Protein AF-A0A0L0CDL9-F1 (afdb_monomer)

Nearest PDB structures (foldseek):
  2h7z-assembly1_B  TM=5.243E-01  e=5.854E-02  Boiga irregularis
  7uls-assembly1_A  TM=6.218E-01  e=2.106E+00  Dendraspis polylepis polylepis
  4do8-assembly1_A  TM=5.867E-01  e=2.979E+00  Dendroaspis angusticeps

Structure (mmCIF, N/CA/C/O backbone):
data_AF-A0A0L0CDL9-F1
#
_entry.id   AF-A0A0L0CDL9-F1
#
loop_
_atom_site.group_PDB
_atom_site.id
_atom_site.type_symbol
_atom_site.label_atom_id
_atom_site.label_alt_id
_atom_site.label_comp_id
_atom_site.label_asym_id
_atom_site.label_entity_id
_atom_site.label_seq_id
_atom_site.pdbx_PDB_ins_code
_atom_site.Cartn_x
_atom_site.Cartn_y
_atom_site.Cartn_z
_atom_site.occupancy
_atom_site.B_iso_or_equiv
_atom_site.auth_seq_id
_atom_site.auth_comp_id
_atom_site.auth_asym_id
_atom_site.auth_atom_id
_atom_site.pdbx_PDB_model_num
ATOM 1 N N . MET A 1 1 ? 1.757 14.289 -28.091 1.00 39.19 1 MET A N 1
ATOM 2 C CA . MET A 1 1 ? 3.082 13.654 -28.255 1.00 39.19 1 MET A CA 1
ATOM 3 C C . MET A 1 1 ? 4.077 14.570 -27.562 1.00 39.19 1 MET A C 1
ATOM 5 O O . MET A 1 1 ? 4.175 15.722 -27.963 1.00 39.19 1 MET A O 1
ATOM 9 N N . ASN A 1 2 ? 4.644 14.150 -26.429 1.00 31.52 2 ASN A N 1
ATOM 10 C CA . ASN A 1 2 ? 5.464 15.027 -25.593 1.00 31.52 2 ASN A CA 1
ATOM 11 C C . ASN A 1 2 ? 6.882 15.081 -26.183 1.00 31.52 2 ASN A C 1
ATOM 13 O O . ASN A 1 2 ? 7.492 14.045 -26.429 1.00 31.52 2 ASN A O 1
ATOM 17 N N . ILE A 1 3 ? 7.383 16.283 -26.460 1.00 35.28 3 ILE A N 1
ATOM 18 C CA . ILE A 1 3 ? 8.628 16.528 -27.214 1.00 35.28 3 ILE A CA 1
ATOM 19 C C . ILE A 1 3 ? 9.879 15.975 -26.491 1.00 35.28 3 ILE A C 1
ATOM 21 O O . ILE A 1 3 ? 10.927 15.797 -27.108 1.00 35.28 3 ILE A O 1
ATOM 25 N N . ASN A 1 4 ? 9.754 15.595 -25.217 1.00 42.81 4 ASN A N 1
ATOM 26 C CA . ASN A 1 4 ? 10.826 14.995 -24.421 1.00 42.81 4 ASN A CA 1
ATOM 27 C C . ASN A 1 4 ? 11.081 13.493 -24.686 1.00 42.81 4 ASN A C 1
ATOM 29 O O . ASN A 1 4 ? 12.089 12.972 -24.209 1.00 42.81 4 ASN A O 1
ATOM 33 N N . ASP A 1 5 ? 10.240 12.799 -25.464 1.00 48.28 5 ASP A N 1
ATOM 34 C CA . ASP A 1 5 ? 10.415 11.361 -25.755 1.00 48.28 5 ASP A CA 1
ATOM 35 C C . ASP A 1 5 ? 11.396 11.066 -26.910 1.00 48.28 5 ASP A C 1
ATOM 37 O O . ASP A 1 5 ? 11.789 9.919 -27.115 1.00 48.28 5 ASP A O 1
ATOM 41 N N . LEU A 1 6 ? 11.852 12.083 -27.653 1.00 48.12 6 LEU A N 1
ATOM 42 C CA . LEU A 1 6 ? 12.784 11.914 -28.782 1.00 48.12 6 LEU A CA 1
ATOM 43 C C . LEU A 1 6 ? 14.197 11.456 -28.371 1.00 48.12 6 LEU A C 1
ATOM 45 O O . LEU A 1 6 ? 14.952 10.991 -29.220 1.00 48.12 6 LEU A O 1
ATOM 49 N N . LYS A 1 7 ? 14.558 11.543 -27.084 1.00 52.28 7 LYS A N 1
ATOM 50 C CA . LYS A 1 7 ? 15.892 11.169 -26.577 1.00 52.28 7 LYS A CA 1
ATOM 51 C C . LYS A 1 7 ? 16.130 9.649 -26.515 1.00 52.28 7 LYS A C 1
ATOM 53 O O . LYS A 1 7 ? 17.270 9.227 -26.358 1.00 52.28 7 LYS A O 1
ATOM 58 N N . TYR A 1 8 ? 15.081 8.829 -26.630 1.00 60.41 8 TYR A N 1
ATOM 59 C CA . TYR A 1 8 ? 15.144 7.388 -26.338 1.00 60.41 8 TYR A CA 1
ATOM 60 C C . TYR A 1 8 ? 14.883 6.473 -27.541 1.00 60.41 8 TYR A C 1
ATOM 62 O O . TYR A 1 8 ? 14.836 5.254 -27.380 1.00 60.41 8 TYR A O 1
ATOM 70 N N . TYR A 1 9 ? 14.724 7.031 -28.742 1.00 74.25 9 TYR A N 1
ATOM 71 C CA . TYR A 1 9 ? 14.587 6.233 -29.958 1.00 74.25 9 TYR A CA 1
ATOM 72 C C . TYR A 1 9 ? 15.961 5.964 -30.572 1.00 74.25 9 TYR A C 1
ATOM 74 O O . TYR A 1 9 ? 16.668 6.886 -30.969 1.00 74.25 9 TYR A O 1
ATOM 82 N N . GLN A 1 10 ? 16.321 4.685 -30.665 1.00 84.25 10 GLN A N 1
ATOM 83 C CA . GLN A 1 10 ? 17.518 4.217 -31.355 1.00 84.25 10 GLN A CA 1
ATOM 84 C C . GLN A 1 10 ? 17.108 3.522 -32.655 1.00 84.25 10 GLN A C 1
ATOM 86 O O . GLN A 1 10 ? 16.258 2.631 -32.649 1.00 84.25 10 GLN A O 1
ATOM 91 N N . ILE A 1 11 ? 17.737 3.910 -33.765 1.00 85.75 11 ILE A N 1
ATOM 92 C CA . ILE A 1 11 ? 17.668 3.151 -35.015 1.00 85.75 11 ILE A CA 1
ATOM 93 C C . ILE A 1 11 ? 18.685 2.017 -34.912 1.00 85.75 11 ILE A C 1
ATOM 95 O O . ILE A 1 11 ? 19.856 2.259 -34.620 1.00 85.75 11 ILE A O 1
ATOM 99 N N . CYS A 1 12 ? 18.233 0.783 -35.116 1.00 85.56 12 CYS A N 1
ATOM 100 C CA . CYS A 1 12 ? 19.117 -0.372 -35.104 1.00 85.56 12 CYS A CA 1
ATOM 101 C C . CYS A 1 12 ? 19.996 -0.405 -36.355 1.00 85.56 12 CYS A C 1
ATOM 103 O O . CYS A 1 12 ? 19.534 -0.084 -37.450 1.00 85.56 12 CYS A O 1
ATOM 105 N N . GLU A 1 13 ? 21.255 -0.803 -36.174 1.00 85.19 13 GLU A N 1
ATOM 106 C CA . GLU A 1 13 ? 22.208 -0.984 -37.268 1.00 85.19 13 GLU A CA 1
ATOM 107 C C . GLU A 1 13 ? 21.739 -2.056 -38.263 1.00 85.19 13 GLU A C 1
ATOM 109 O O . GLU A 1 13 ? 20.851 -2.872 -37.986 1.00 85.19 13 GLU A O 1
ATOM 114 N N . GLU A 1 14 ? 22.346 -2.058 -39.448 1.00 76.75 14 GLU A N 1
ATOM 115 C CA . GLU A 1 14 ? 22.028 -3.024 -40.492 1.00 76.75 14 GLU A CA 1
ATOM 116 C C . GLU A 1 14 ? 22.226 -4.468 -39.988 1.00 76.75 14 GLU A C 1
ATOM 118 O O . GLU A 1 14 ? 23.239 -4.810 -39.387 1.00 76.75 14 GLU A O 1
ATOM 123 N N . GLY A 1 15 ? 21.211 -5.318 -40.182 1.00 74.25 15 GLY A N 1
ATOM 124 C CA . GLY A 1 15 ? 21.173 -6.693 -39.659 1.00 74.25 15 GLY A CA 1
ATOM 125 C C . GLY A 1 15 ? 20.443 -6.856 -38.318 1.00 74.25 15 GLY A C 1
ATOM 126 O O . GLY A 1 15 ? 19.901 -7.928 -38.043 1.00 74.25 15 GLY A O 1
ATOM 127 N N . MET A 1 16 ? 20.292 -5.789 -37.529 1.00 80.81 16 MET A N 1
ATOM 128 C CA . MET A 1 16 ? 19.658 -5.827 -36.207 1.00 80.81 16 MET A CA 1
ATOM 129 C C . MET A 1 16 ? 18.160 -5.509 -36.305 1.00 80.81 16 MET A C 1
ATOM 131 O O . MET A 1 16 ? 17.728 -4.366 -36.202 1.00 80.81 16 MET A O 1
ATOM 135 N N . LYS A 1 17 ? 17.331 -6.537 -36.520 1.00 87.12 17 LYS A N 1
ATOM 136 C CA . LYS A 1 17 ? 15.883 -6.375 -36.796 1.00 87.12 17 LYS A CA 1
ATOM 137 C C . LYS A 1 17 ? 14.962 -6.568 -35.586 1.00 87.12 17 LYS A C 1
ATOM 139 O O . LYS A 1 17 ? 13.744 -6.620 -35.748 1.00 87.12 17 LYS A O 1
ATOM 144 N N . LYS A 1 18 ? 15.517 -6.739 -34.384 1.00 93.00 18 LYS A N 1
ATOM 145 C CA . LYS A 1 18 ? 14.747 -6.996 -33.159 1.00 93.00 18 LYS A CA 1
ATOM 146 C C . LYS A 1 18 ? 15.135 -6.015 -32.058 1.00 93.00 18 LYS A C 1
ATOM 148 O O . LYS A 1 18 ? 16.305 -5.678 -31.903 1.00 93.00 18 LYS A O 1
ATOM 153 N N . CYS A 1 19 ? 14.157 -5.599 -31.270 1.00 94.56 19 CYS A N 1
ATOM 154 C CA . CYS A 1 19 ? 14.360 -4.848 -30.042 1.00 94.56 19 CYS A CA 1
ATOM 155 C C . CYS A 1 19 ? 14.502 -5.807 -28.856 1.00 94.56 19 CYS A C 1
ATOM 157 O O . CYS A 1 19 ? 13.946 -6.905 -28.870 1.00 94.56 19 CYS A O 1
ATOM 159 N N . ILE A 1 20 ? 15.182 -5.352 -27.809 1.00 95.56 20 ILE A N 1
ATOM 160 C CA . ILE A 1 20 ? 15.278 -6.024 -26.513 1.00 95.56 20 ILE A CA 1
ATOM 161 C C . ILE A 1 20 ? 14.910 -5.060 -25.382 1.00 95.56 20 ILE A C 1
ATOM 163 O O . ILE A 1 20 ? 15.192 -3.857 -25.450 1.00 95.56 20 ILE A O 1
ATOM 167 N N . LYS A 1 21 ? 14.285 -5.598 -24.335 1.00 95.06 21 LYS A N 1
ATOM 168 C CA . LYS A 1 21 ? 14.233 -5.029 -22.982 1.00 95.06 21 LYS A CA 1
ATOM 169 C C . LYS A 1 21 ? 14.628 -6.126 -22.000 1.00 95.06 21 LYS A C 1
ATOM 171 O O . LYS A 1 21 ? 14.111 -7.236 -22.089 1.00 95.06 21 LYS A O 1
ATOM 176 N N . LYS A 1 22 ? 15.560 -5.838 -21.099 1.00 95.62 22 LYS A N 1
ATOM 177 C CA . LYS A 1 22 ? 16.038 -6.794 -20.099 1.00 95.62 22 LYS A CA 1
ATOM 178 C C . LYS A 1 22 ? 16.331 -6.109 -18.777 1.00 95.62 22 LYS A C 1
ATOM 180 O O . LYS A 1 22 ? 16.564 -4.904 -18.754 1.00 95.62 22 LYS A O 1
ATOM 185 N N . VAL A 1 23 ? 16.308 -6.873 -17.696 1.00 94.56 23 VAL A N 1
ATOM 186 C CA . VAL A 1 23 ? 16.822 -6.441 -16.402 1.00 94.56 23 VAL A CA 1
ATOM 187 C C . VAL A 1 23 ? 18.319 -6.722 -16.373 1.00 94.56 23 VAL A C 1
ATOM 189 O O . VAL A 1 23 ? 18.737 -7.852 -16.613 1.00 94.56 23 VAL A O 1
ATOM 192 N N . ASP A 1 24 ? 19.103 -5.693 -16.094 1.00 92.44 24 ASP A N 1
ATOM 193 C CA . ASP A 1 24 ? 20.549 -5.740 -15.914 1.00 92.44 24 ASP A CA 1
ATOM 194 C C . ASP A 1 24 ? 20.880 -4.964 -14.639 1.00 92.44 24 ASP A C 1
ATOM 196 O O . ASP A 1 24 ? 20.426 -3.832 -14.477 1.00 92.44 24 ASP A O 1
ATOM 200 N N . GLU A 1 25 ? 21.558 -5.608 -13.689 1.00 91.00 25 GLU A N 1
ATOM 201 C CA . GLU A 1 25 ? 21.826 -5.043 -12.355 1.00 91.00 25 GLU A CA 1
ATOM 202 C C . GLU A 1 25 ? 20.588 -4.364 -11.713 1.00 91.00 25 GLU A C 1
ATOM 204 O O . GLU A 1 25 ? 20.664 -3.264 -11.174 1.00 91.00 25 GLU A O 1
ATOM 209 N N . LYS A 1 26 ? 19.421 -5.034 -11.781 1.00 91.25 26 LYS A N 1
ATOM 210 C CA . LYS A 1 26 ? 18.080 -4.583 -11.315 1.00 91.25 26 LYS A CA 1
ATOM 211 C C . LYS A 1 26 ? 17.428 -3.471 -12.138 1.00 91.25 26 LYS A C 1
ATOM 213 O O . LYS A 1 26 ? 16.214 -3.272 -12.040 1.00 91.25 26 LYS A O 1
ATOM 218 N N . LEU A 1 27 ? 18.177 -2.773 -12.977 1.00 91.94 27 LEU A N 1
ATOM 219 C CA . LEU A 1 27 ? 17.661 -1.730 -13.854 1.00 91.94 27 LEU A CA 1
ATOM 220 C C . LEU A 1 27 ? 17.163 -2.317 -15.167 1.00 91.94 27 LEU A C 1
ATOM 222 O O . LEU A 1 27 ? 17.566 -3.395 -15.585 1.00 91.94 27 LEU A O 1
ATOM 226 N N . VAL A 1 28 ? 16.275 -1.597 -15.848 1.00 92.12 28 VAL A N 1
ATOM 227 C CA . VAL A 1 28 ? 15.782 -2.047 -17.151 1.00 92.12 28 VAL A CA 1
ATOM 228 C C . VAL A 1 28 ? 16.575 -1.391 -18.261 1.00 92.12 28 VAL A C 1
ATOM 230 O O . VAL A 1 28 ? 16.440 -0.191 -18.509 1.00 92.12 28 VAL A O 1
ATOM 233 N N . VAL A 1 29 ? 17.318 -2.208 -18.990 1.00 92.94 29 VAL A N 1
ATOM 234 C CA . VAL A 1 29 ? 18.079 -1.808 -20.168 1.00 92.94 29 VAL A CA 1
ATOM 235 C C . VAL A 1 29 ? 17.287 -2.152 -21.422 1.00 92.94 29 VAL A C 1
ATOM 237 O O . VAL A 1 29 ? 16.640 -3.199 -21.514 1.00 92.94 29 VAL A O 1
ATOM 240 N N . ARG A 1 30 ? 17.313 -1.248 -22.403 1.00 93.69 30 ARG A N 1
ATOM 241 C CA . ARG A 1 30 ? 16.623 -1.403 -23.687 1.00 93.69 30 ARG A CA 1
ATOM 242 C C . ARG A 1 30 ? 17.564 -1.090 -24.831 1.00 93.69 30 ARG A C 1
ATOM 244 O O . ARG A 1 30 ? 18.456 -0.265 -24.678 1.00 93.69 30 ARG A O 1
ATOM 251 N N . GLY A 1 31 ? 17.327 -1.717 -25.974 1.00 93.06 31 GLY A N 1
ATOM 252 C CA . GLY A 1 31 ? 18.099 -1.447 -27.179 1.00 93.06 31 GLY A CA 1
ATOM 253 C C . GLY A 1 31 ? 17.746 -2.384 -28.322 1.00 93.06 31 GLY A C 1
ATOM 254 O O . GLY A 1 31 ? 16.669 -2.989 -28.348 1.00 93.06 31 GLY A O 1
ATOM 255 N N . CYS A 1 32 ? 18.679 -2.508 -29.256 1.00 93.94 32 CYS A N 1
ATOM 256 C CA . CYS A 1 32 ? 18.632 -3.457 -30.361 1.00 93.94 32 CYS A CA 1
ATOM 257 C C . CYS A 1 32 ? 19.248 -4.792 -29.927 1.00 93.94 32 CYS A C 1
ATOM 259 O O . CYS A 1 32 ? 20.308 -4.811 -29.309 1.00 93.94 32 CYS A O 1
ATOM 261 N N . ALA A 1 33 ? 18.578 -5.904 -30.222 1.00 94.25 33 ALA A N 1
ATOM 262 C CA . ALA A 1 33 ? 18.995 -7.231 -29.777 1.00 94.25 33 ALA A CA 1
ATOM 263 C C . ALA A 1 33 ? 20.121 -7.783 -30.660 1.00 94.25 33 ALA A C 1
ATOM 265 O O . ALA A 1 33 ? 19.911 -7.949 -31.862 1.00 94.25 33 ALA A O 1
ATOM 266 N N . THR A 1 34 ? 21.275 -8.108 -30.069 1.00 93.06 34 THR A N 1
ATOM 267 C CA . THR A 1 34 ? 22.372 -8.811 -30.763 1.00 93.06 34 THR A CA 1
ATOM 268 C C . THR A 1 34 ? 22.072 -10.304 -30.906 1.00 93.06 34 THR A C 1
ATOM 270 O O . THR A 1 34 ? 21.194 -10.839 -30.226 1.00 93.06 34 THR A O 1
ATOM 273 N N . GLU A 1 35 ? 22.831 -11.025 -31.737 1.00 91.06 35 GLU A N 1
ATOM 274 C CA . GLU A 1 35 ? 22.751 -12.496 -31.785 1.00 91.06 35 GLU A CA 1
ATOM 275 C C . GLU A 1 35 ? 23.013 -13.125 -30.408 1.00 91.06 35 GLU A C 1
ATOM 277 O O . GLU A 1 35 ? 22.301 -14.035 -29.983 1.00 91.06 35 GLU A O 1
ATOM 282 N N . THR A 1 36 ? 23.974 -12.571 -29.662 1.00 92.50 36 THR A N 1
ATOM 283 C CA . THR A 1 36 ? 24.266 -12.994 -28.287 1.00 92.50 36 THR A CA 1
ATOM 284 C C . THR A 1 36 ? 23.081 -12.748 -27.354 1.00 92.50 36 THR A C 1
ATOM 286 O O . THR A 1 36 ? 22.755 -13.617 -26.544 1.00 92.50 36 THR A O 1
ATOM 289 N N . ASP A 1 37 ? 22.416 -11.592 -27.454 1.00 92.94 37 ASP A N 1
ATOM 290 C CA . ASP A 1 37 ? 21.222 -11.303 -26.655 1.00 92.94 37 ASP A CA 1
ATOM 291 C C . ASP A 1 37 ? 20.096 -12.289 -26.969 1.00 92.94 37 ASP A C 1
ATOM 293 O O . ASP A 1 37 ? 19.458 -12.787 -26.047 1.00 92.94 37 ASP A O 1
ATOM 297 N N . ILE A 1 38 ? 19.883 -12.624 -28.246 1.00 90.94 38 ILE A N 1
ATOM 298 C CA . ILE A 1 38 ? 18.862 -13.597 -28.667 1.00 90.94 38 ILE A CA 1
ATOM 299 C C . ILE A 1 38 ? 19.088 -14.960 -28.006 1.00 90.94 38 ILE A C 1
ATOM 301 O O . ILE A 1 38 ? 18.123 -15.589 -27.580 1.00 90.94 38 ILE A O 1
ATOM 305 N N . ILE A 1 39 ? 20.342 -15.396 -27.879 1.00 93.00 39 ILE A N 1
ATOM 306 C CA . ILE A 1 39 ? 20.692 -16.677 -27.250 1.00 93.00 39 ILE A CA 1
ATOM 307 C C . ILE A 1 39 ? 20.548 -16.611 -25.721 1.00 93.00 39 ILE A C 1
ATOM 309 O O . ILE A 1 39 ? 20.068 -17.559 -25.104 1.00 93.00 39 ILE A O 1
ATOM 313 N N . LYS A 1 40 ? 20.965 -15.503 -25.093 1.00 94.06 40 LYS A N 1
ATOM 314 C CA . LYS A 1 40 ? 20.976 -15.358 -23.624 1.00 94.06 40 LYS A CA 1
ATOM 315 C C . LYS A 1 40 ? 19.616 -14.991 -23.027 1.00 94.06 40 LYS A C 1
ATOM 317 O O . LYS A 1 40 ? 19.395 -15.213 -21.839 1.00 94.06 40 LYS A O 1
ATOM 322 N N . CYS A 1 41 ? 18.713 -14.425 -23.819 1.00 94.94 41 CYS A N 1
ATOM 323 C CA . CYS A 1 41 ? 17.384 -13.998 -23.391 1.00 94.94 41 CYS A CA 1
ATOM 324 C C . CYS A 1 41 ? 16.424 -15.191 -23.243 1.00 94.94 41 CYS A C 1
ATOM 326 O O . CYS A 1 41 ? 15.516 -15.381 -24.048 1.00 94.94 41 CYS A O 1
ATOM 328 N N . THR A 1 42 ? 16.642 -16.023 -22.223 1.00 94.38 42 THR A N 1
ATOM 329 C CA . THR A 1 42 ? 15.880 -17.268 -22.010 1.00 94.38 42 THR A CA 1
ATOM 330 C C . THR A 1 42 ? 14.749 -17.129 -20.991 1.00 94.38 42 THR A C 1
ATOM 332 O O . THR A 1 42 ? 13.783 -17.887 -21.041 1.00 94.38 42 THR A O 1
ATOM 335 N N . ASN A 1 43 ? 14.831 -16.153 -20.082 1.00 93.56 43 ASN A N 1
ATOM 336 C CA . ASN A 1 43 ? 13.820 -15.911 -19.054 1.00 93.56 43 ASN A CA 1
ATOM 337 C C . ASN A 1 43 ? 12.938 -14.707 -19.411 1.00 93.56 43 ASN A C 1
ATOM 339 O O . ASN A 1 43 ? 13.339 -13.558 -19.224 1.00 93.56 43 ASN A O 1
ATOM 343 N N . ALA A 1 44 ? 11.706 -14.984 -19.845 1.00 91.94 44 ALA A N 1
ATOM 344 C CA . ALA A 1 44 ? 10.722 -13.976 -20.247 1.00 91.94 44 ALA A CA 1
ATOM 345 C C . ALA A 1 44 ? 10.328 -12.983 -19.132 1.00 91.94 44 ALA A C 1
ATOM 347 O O . ALA A 1 44 ? 9.823 -11.901 -19.430 1.00 91.94 44 ALA A O 1
ATOM 348 N N . ASN A 1 45 ? 10.560 -13.321 -17.857 1.00 91.12 45 ASN A N 1
ATOM 349 C CA . ASN A 1 45 ? 10.256 -12.424 -16.739 1.00 91.12 45 ASN A CA 1
ATOM 350 C C . ASN A 1 45 ? 11.251 -11.267 -16.637 1.00 91.12 45 ASN A C 1
ATOM 352 O O . ASN A 1 45 ? 10.884 -10.196 -16.173 1.00 91.12 45 ASN A O 1
ATOM 356 N N . VAL A 1 46 ? 12.494 -11.462 -17.078 1.00 94.31 46 VAL A N 1
ATOM 357 C CA . VAL A 1 46 ? 13.571 -10.465 -16.958 1.00 94.31 46 VAL A CA 1
ATOM 358 C C . VAL A 1 46 ? 14.222 -10.127 -18.290 1.00 94.31 46 VAL A C 1
ATOM 360 O O . VAL A 1 46 ? 15.072 -9.248 -18.337 1.00 94.31 46 VAL A O 1
ATOM 363 N N . CYS A 1 47 ? 13.827 -10.769 -19.387 1.00 96.38 47 CYS A N 1
ATOM 364 C CA . CYS A 1 47 ? 14.273 -10.420 -20.725 1.00 96.38 47 CYS A CA 1
ATOM 365 C C . CYS A 1 47 ? 13.192 -10.698 -21.780 1.00 96.38 47 CYS A C 1
ATOM 367 O O . CYS A 1 47 ? 12.617 -11.779 -21.814 1.00 96.38 47 CYS A O 1
ATOM 369 N N . GLU A 1 48 ? 12.926 -9.739 -22.667 1.00 96.56 48 GLU A N 1
ATOM 370 C CA . GLU A 1 48 ? 11.967 -9.877 -23.767 1.00 96.56 48 GLU A CA 1
ATOM 371 C C . GLU A 1 48 ? 12.547 -9.303 -25.065 1.00 96.56 48 GLU A C 1
ATOM 373 O O . GLU A 1 48 ? 13.095 -8.196 -25.089 1.00 96.56 48 GLU A O 1
ATOM 378 N N . ILE A 1 49 ? 12.382 -10.051 -26.159 1.00 95.50 49 ILE A N 1
ATOM 379 C CA . ILE A 1 49 ? 12.779 -9.662 -27.514 1.00 95.50 49 ILE A CA 1
ATOM 380 C C . ILE A 1 49 ? 11.540 -9.590 -28.399 1.00 95.50 49 ILE A C 1
ATOM 382 O O . ILE A 1 49 ? 10.687 -10.475 -28.374 1.00 95.50 49 ILE A O 1
ATOM 386 N N . CYS A 1 50 ? 11.456 -8.555 -29.228 1.00 94.50 50 CYS A N 1
ATOM 387 C CA . CYS A 1 50 ? 10.307 -8.327 -30.094 1.00 94.50 50 CYS A CA 1
ATOM 388 C C . CYS A 1 50 ? 10.724 -7.667 -31.419 1.00 94.50 50 CYS A C 1
ATOM 390 O O . CYS A 1 50 ? 11.772 -7.038 -31.512 1.00 94.50 50 CYS A O 1
ATOM 392 N N . GLY A 1 51 ? 9.930 -7.857 -32.479 1.00 92.38 51 GLY A N 1
ATOM 393 C CA . GLY A 1 51 ? 10.286 -7.445 -33.850 1.00 92.38 51 GLY A CA 1
ATOM 394 C C . GLY A 1 51 ? 9.474 -6.280 -34.423 1.00 92.38 51 GLY A C 1
ATOM 395 O O . GLY A 1 51 ? 9.583 -6.000 -35.611 1.00 92.38 51 GLY A O 1
ATOM 396 N N . ARG A 1 52 ? 8.610 -5.638 -33.625 1.00 89.94 52 ARG A N 1
ATOM 397 C CA . ARG A 1 52 ? 7.835 -4.464 -34.070 1.00 89.94 52 ARG A CA 1
ATOM 398 C C . ARG A 1 52 ? 8.575 -3.177 -33.703 1.00 89.94 52 ARG A C 1
ATOM 400 O O . ARG A 1 52 ? 9.320 -3.146 -32.731 1.00 89.94 52 ARG A O 1
ATOM 407 N N . ILE A 1 53 ? 8.322 -2.101 -34.441 1.00 88.00 53 ILE A N 1
ATOM 408 C CA . ILE A 1 53 ? 8.872 -0.775 -34.127 1.00 88.00 53 ILE A CA 1
ATOM 409 C C . ILE A 1 53 ? 8.442 -0.379 -32.702 1.00 88.00 53 ILE A C 1
ATOM 411 O O . ILE A 1 53 ? 7.267 -0.508 -32.359 1.00 88.00 53 ILE A O 1
ATOM 415 N N . ASN A 1 54 ? 9.391 0.077 -31.875 1.00 87.62 54 ASN A N 1
ATOM 416 C CA . ASN A 1 54 ? 9.175 0.546 -30.495 1.00 87.62 54 ASN A CA 1
ATOM 417 C C . ASN A 1 54 ? 8.486 -0.459 -29.545 1.00 87.62 54 ASN A C 1
ATOM 419 O O . ASN A 1 54 ? 7.877 -0.074 -28.542 1.00 87.62 54 ASN A O 1
ATOM 423 N N . CYS A 1 55 ? 8.582 -1.760 -29.831 1.00 92.31 55 CYS A N 1
ATOM 424 C CA . CYS A 1 55 ? 7.899 -2.808 -29.064 1.00 92.31 55 CYS A CA 1
ATOM 425 C C . CYS A 1 55 ? 8.485 -3.064 -27.668 1.00 92.31 55 CYS A C 1
ATOM 427 O O . CYS A 1 55 ? 7.837 -3.677 -26.821 1.00 92.31 55 CYS A O 1
ATOM 429 N N . ASN A 1 56 ? 9.706 -2.596 -27.412 1.00 92.44 56 ASN A N 1
ATOM 430 C CA . ASN A 1 56 ? 10.365 -2.709 -26.117 1.00 92.44 56 ASN A CA 1
ATOM 431 C C . ASN A 1 56 ? 9.987 -1.571 -25.145 1.00 92.44 56 ASN A C 1
ATOM 433 O O . ASN A 1 56 ? 10.561 -1.479 -24.067 1.00 92.44 56 ASN A O 1
ATOM 437 N N . SER A 1 57 ? 9.015 -0.722 -25.478 1.00 90.00 57 SER A N 1
ATOM 438 C CA . SER A 1 57 ? 8.500 0.326 -24.588 1.00 90.00 57 SER A CA 1
ATOM 439 C C . SER A 1 57 ? 7.656 -0.222 -23.417 1.00 90.00 57 SER A C 1
ATOM 441 O O . SER A 1 57 ? 7.375 -1.421 -23.325 1.00 90.00 57 SER A O 1
ATOM 443 N N . GLY A 1 58 ? 7.266 0.669 -22.499 1.00 88.88 58 GLY A N 1
ATOM 444 C CA . GLY A 1 58 ? 6.397 0.360 -21.358 1.00 88.88 58 GLY A CA 1
ATOM 445 C C . GLY A 1 58 ? 7.117 -0.191 -20.121 1.00 88.88 58 GLY A C 1
ATOM 446 O O . GLY A 1 58 ? 8.342 -0.346 -20.095 1.00 88.88 58 GLY A O 1
ATOM 447 N N . ILE A 1 59 ? 6.331 -0.466 -19.075 1.00 90.94 59 ILE A N 1
ATOM 448 C CA . ILE A 1 59 ? 6.817 -1.025 -17.806 1.00 90.94 59 ILE A CA 1
ATOM 449 C C . ILE A 1 59 ? 7.313 -2.454 -18.040 1.00 90.94 59 ILE A C 1
ATOM 451 O O . ILE A 1 59 ? 6.651 -3.273 -18.680 1.00 90.94 59 ILE A O 1
ATOM 455 N N . PHE A 1 60 ? 8.506 -2.739 -17.528 1.00 93.12 60 PHE A N 1
ATOM 456 C CA . PHE A 1 60 ? 9.133 -4.048 -17.604 1.00 93.12 60 PHE A CA 1
ATOM 457 C C . PHE A 1 60 ? 10.025 -4.257 -16.376 1.00 93.12 60 PHE A C 1
ATOM 459 O O . PHE A 1 60 ? 10.700 -3.307 -15.999 1.00 93.12 60 PHE A O 1
ATOM 466 N N . PRO A 1 61 ? 10.092 -5.455 -15.781 1.00 93.69 61 PRO A N 1
ATOM 467 C CA . PRO A 1 61 ? 9.161 -6.576 -15.929 1.00 93.69 61 PRO A CA 1
ATOM 468 C C . PRO A 1 61 ? 7.697 -6.192 -15.685 1.00 93.69 61 PRO A C 1
ATOM 470 O O . PRO A 1 61 ? 7.413 -5.159 -15.085 1.00 93.69 61 PRO A O 1
ATOM 473 N N . LYS A 1 62 ? 6.751 -7.014 -16.160 1.00 87.81 62 LYS A N 1
ATOM 474 C CA . LYS A 1 62 ? 5.309 -6.701 -16.058 1.00 87.81 62 LYS A CA 1
ATOM 475 C C . LYS A 1 62 ? 4.803 -6.622 -14.614 1.00 87.81 62 LYS A C 1
ATOM 477 O O . LYS A 1 62 ? 3.852 -5.900 -14.360 1.00 87.81 62 LYS A O 1
ATOM 482 N N . LYS A 1 63 ? 5.430 -7.359 -13.693 1.00 85.38 63 LYS A N 1
ATOM 483 C CA . LYS A 1 63 ? 5.062 -7.432 -12.269 1.00 85.38 63 LYS A CA 1
ATOM 484 C C . LYS A 1 63 ? 5.817 -6.416 -11.399 1.00 85.38 63 LYS A C 1
ATOM 486 O O . LYS A 1 63 ? 6.134 -6.706 -10.255 1.00 85.38 63 LYS A O 1
ATOM 491 N N . ARG A 1 64 ? 6.191 -5.258 -11.945 1.00 91.31 64 ARG A N 1
ATOM 492 C CA . ARG A 1 64 ? 6.803 -4.203 -11.130 1.00 91.31 64 ARG A CA 1
ATOM 493 C C . ARG A 1 64 ? 5.742 -3.550 -10.258 1.00 91.31 64 ARG A C 1
ATOM 495 O O . ARG A 1 64 ? 4.767 -3.046 -10.809 1.00 91.31 64 ARG A O 1
ATOM 502 N N . ILE A 1 65 ? 5.981 -3.508 -8.949 1.00 95.50 65 ILE A N 1
ATOM 503 C CA . ILE A 1 65 ? 5.138 -2.742 -8.034 1.00 95.50 65 ILE A CA 1
ATOM 504 C C . ILE A 1 65 ? 5.186 -1.255 -8.401 1.00 95.50 65 ILE A C 1
ATOM 506 O O . ILE A 1 65 ? 6.221 -0.714 -8.818 1.00 95.50 65 ILE A O 1
ATOM 510 N N . ILE A 1 66 ? 4.039 -0.604 -8.276 1.00 96.25 66 ILE A N 1
ATOM 511 C CA . ILE A 1 66 ? 3.858 0.821 -8.525 1.00 96.25 66 ILE A CA 1
ATOM 512 C C . ILE A 1 66 ? 3.658 1.518 -7.182 1.00 96.25 66 ILE A C 1
ATOM 514 O O . ILE A 1 66 ? 2.742 1.187 -6.439 1.00 96.25 66 ILE A O 1
ATOM 518 N N . CYS A 1 67 ? 4.486 2.514 -6.879 1.00 97.12 67 CYS A N 1
ATOM 519 C CA . CYS A 1 67 ? 4.454 3.229 -5.604 1.00 97.12 67 CYS A CA 1
ATOM 520 C C . CYS A 1 67 ? 4.337 4.736 -5.824 1.00 97.12 67 CYS A C 1
ATOM 522 O O . CYS A 1 67 ? 4.806 5.276 -6.833 1.00 97.12 67 CYS A O 1
ATOM 524 N N . TYR A 1 68 ? 3.767 5.449 -4.855 1.00 97.12 68 TYR A N 1
ATOM 525 C CA . TYR A 1 68 ? 3.966 6.892 -4.770 1.00 97.12 68 TYR A CA 1
ATOM 526 C C . TYR A 1 68 ? 5.422 7.176 -4.394 1.00 97.12 68 TYR A C 1
ATOM 528 O O . TYR A 1 68 ? 5.969 6.545 -3.488 1.00 97.12 68 TYR A O 1
ATOM 536 N N . GLN A 1 69 ? 6.046 8.111 -5.111 1.00 94.69 69 GLN A N 1
ATOM 537 C CA . GLN A 1 69 ? 7.452 8.486 -4.953 1.00 94.69 69 GLN A CA 1
ATOM 538 C C . GLN A 1 69 ? 7.539 10.013 -4.853 1.00 94.69 69 GLN A C 1
ATOM 540 O O . GLN A 1 69 ? 7.305 10.710 -5.844 1.00 94.69 69 GLN A O 1
ATOM 545 N N . CYS A 1 70 ? 7.804 10.540 -3.659 1.00 94.56 70 CYS A N 1
ATOM 546 C CA . CYS A 1 70 ? 7.826 11.981 -3.387 1.00 94.56 70 CYS A CA 1
ATOM 547 C C . CYS A 1 70 ? 8.570 12.282 -2.069 1.00 94.56 70 CYS A C 1
ATOM 549 O O . CYS A 1 70 ? 8.839 11.370 -1.281 1.00 94.56 70 CYS A O 1
ATOM 551 N N . THR A 1 71 ? 8.842 13.566 -1.799 1.00 92.38 71 THR A N 1
ATOM 552 C CA . THR A 1 71 ? 9.446 14.042 -0.541 1.00 92.38 71 THR A CA 1
ATOM 553 C C . THR A 1 71 ? 8.894 15.405 -0.114 1.00 92.38 71 THR A C 1
ATOM 555 O O . THR A 1 71 ? 8.804 16.312 -0.943 1.00 92.38 71 THR A O 1
ATOM 558 N N . GLY A 1 72 ? 8.673 15.602 1.185 1.00 90.50 72 GLY A N 1
ATOM 559 C CA . GLY A 1 72 ? 8.250 16.869 1.785 1.00 90.50 72 GLY A CA 1
ATOM 560 C C . GLY A 1 72 ? 6.730 17.038 1.826 1.00 90.50 72 GLY A C 1
ATOM 561 O O . GLY A 1 72 ? 5.972 16.072 1.758 1.00 90.50 72 GLY A O 1
ATOM 562 N N . SER A 1 73 ? 6.261 18.283 1.920 1.00 89.38 73 SER A N 1
ATOM 563 C CA . SER A 1 73 ? 4.834 18.601 2.096 1.00 89.38 73 SER A CA 1
ATOM 564 C C . SER A 1 73 ? 3.942 18.177 0.923 1.00 89.38 73 SER A C 1
ATOM 566 O O . SER A 1 73 ? 2.752 17.929 1.111 1.00 89.38 73 SER A O 1
ATOM 568 N N . ASN A 1 74 ? 4.499 18.026 -0.284 1.00 89.44 74 ASN A N 1
ATOM 569 C CA . ASN A 1 74 ? 3.751 17.516 -1.435 1.00 89.44 74 ASN A CA 1
ATOM 570 C C . ASN A 1 74 ? 3.337 16.037 -1.277 1.00 89.44 74 ASN A C 1
ATOM 572 O O . ASN A 1 74 ? 2.424 15.587 -1.968 1.00 89.44 74 ASN A O 1
ATOM 576 N N . CYS A 1 75 ? 3.957 15.291 -0.357 1.00 92.88 75 CYS A N 1
ATOM 577 C CA . CYS A 1 75 ? 3.602 13.905 -0.070 1.00 92.88 75 CYS A CA 1
ATOM 578 C C . CYS A 1 75 ? 2.422 13.736 0.873 1.00 92.88 75 CYS A C 1
ATOM 580 O O . CYS A 1 75 ? 1.930 12.608 0.977 1.00 92.88 75 CYS A O 1
ATOM 582 N N . LEU A 1 76 ? 2.009 14.795 1.579 1.00 93.12 76 LEU A N 1
ATOM 583 C CA . LEU A 1 76 ? 1.019 14.692 2.650 1.00 93.12 76 LEU A CA 1
ATOM 584 C C . LEU A 1 76 ? -0.260 14.016 2.160 1.00 93.12 76 LEU A C 1
ATOM 586 O O . LEU A 1 76 ? -0.709 13.040 2.751 1.00 93.12 76 LEU A O 1
ATOM 590 N N . ASP A 1 77 ? -0.797 14.506 1.046 1.00 94.69 77 ASP A N 1
ATOM 591 C CA . ASP A 1 77 ? -1.982 13.969 0.393 1.00 94.69 77 ASP A CA 1
ATOM 592 C C . ASP A 1 77 ? -1.690 13.767 -1.094 1.00 94.69 77 ASP A C 1
ATOM 594 O O . ASP A 1 77 ? -1.770 14.693 -1.901 1.00 94.69 77 ASP A O 1
ATOM 598 N N . VAL A 1 78 ? -1.318 12.539 -1.453 1.00 95.81 78 VAL A N 1
ATOM 599 C CA . VAL A 1 78 ? -0.965 12.183 -2.834 1.00 95.81 78 VAL A CA 1
ATOM 600 C C . VAL A 1 78 ? -2.134 12.357 -3.803 1.00 95.81 78 VAL A C 1
ATOM 602 O O . VAL A 1 78 ? -1.905 12.661 -4.972 1.00 95.81 78 VAL A O 1
ATOM 605 N N . ASN A 1 79 ? -3.372 12.225 -3.319 1.00 93.19 79 ASN A N 1
ATOM 606 C CA . ASN A 1 79 ? -4.572 12.376 -4.134 1.00 93.19 79 ASN A CA 1
ATOM 607 C C . ASN A 1 79 ? -4.887 13.856 -4.350 1.00 93.19 79 ASN A C 1
ATOM 609 O O . ASN A 1 79 ? -5.008 14.290 -5.493 1.00 93.19 79 ASN A O 1
ATOM 613 N N . ALA A 1 80 ? -4.946 14.654 -3.277 1.00 94.50 80 ALA A N 1
ATOM 614 C CA . ALA A 1 80 ? -5.203 16.092 -3.392 1.00 94.50 80 ALA A CA 1
ATOM 615 C C . ALA A 1 80 ? -4.102 16.818 -4.181 1.00 94.50 80 ALA A C 1
ATOM 617 O O . ALA A 1 80 ? -4.390 17.744 -4.939 1.00 94.50 80 ALA A O 1
ATOM 618 N N . ASN A 1 81 ? -2.852 16.363 -4.061 1.00 95.19 81 ASN A N 1
ATOM 619 C CA . ASN A 1 81 ? -1.717 16.923 -4.793 1.00 95.19 81 ASN A CA 1
ATOM 620 C C . ASN A 1 81 ? -1.528 16.323 -6.198 1.00 95.19 81 ASN A C 1
ATOM 622 O O . ASN A 1 81 ? -0.571 16.688 -6.880 1.00 95.19 81 ASN A O 1
ATOM 626 N N . ASN A 1 82 ? -2.417 15.428 -6.652 1.00 95.38 82 ASN A N 1
ATOM 627 C CA . ASN A 1 82 ? -2.353 14.765 -7.962 1.00 95.38 82 ASN A CA 1
ATOM 628 C C . ASN A 1 82 ? -0.985 14.120 -8.260 1.00 95.38 82 ASN A C 1
ATOM 630 O O . ASN A 1 82 ? -0.477 14.176 -9.384 1.00 95.38 82 ASN A O 1
ATOM 634 N N . ILE A 1 83 ? -0.357 13.525 -7.244 1.00 96.25 83 ILE A N 1
ATOM 635 C CA . ILE A 1 83 ? 0.921 12.838 -7.409 1.00 96.25 83 ILE A CA 1
ATOM 636 C C . ILE A 1 83 ? 0.666 11.550 -8.184 1.00 96.25 83 ILE A C 1
ATOM 638 O O . ILE A 1 83 ? -0.094 10.692 -7.753 1.00 96.25 83 ILE A O 1
ATOM 642 N N . VAL A 1 84 ? 1.320 11.392 -9.330 1.00 95.56 84 VAL A N 1
ATOM 643 C CA . VAL A 1 84 ? 1.233 10.161 -10.121 1.00 95.56 84 VAL A CA 1
ATOM 644 C C . VAL A 1 84 ? 2.240 9.150 -9.579 1.00 95.56 84 VAL A C 1
ATOM 646 O O . VAL A 1 84 ? 3.440 9.435 -9.511 1.00 95.56 84 VAL A O 1
ATOM 649 N N . SER A 1 85 ? 1.757 7.969 -9.200 1.00 95.69 85 SER A N 1
ATOM 650 C CA . SER A 1 85 ? 2.600 6.847 -8.799 1.00 95.69 85 SER A CA 1
ATOM 651 C C . SER A 1 85 ? 3.373 6.271 -9.989 1.00 95.69 85 SER A C 1
ATOM 653 O O . SER A 1 85 ? 3.004 6.432 -11.155 1.00 95.69 85 SER A O 1
ATOM 655 N N . LYS A 1 86 ? 4.512 5.639 -9.707 1.00 94.94 86 LYS A N 1
ATOM 656 C CA . LYS A 1 86 ? 5.436 5.139 -10.729 1.00 94.94 86 LYS A CA 1
ATOM 657 C C . LYS A 1 86 ? 5.946 3.761 -10.341 1.00 94.94 86 LYS A C 1
ATOM 659 O O . LYS A 1 86 ? 6.087 3.456 -9.157 1.00 94.94 86 LYS A O 1
ATOM 664 N N . ALA A 1 87 ? 6.252 2.950 -11.351 1.00 94.75 87 ALA A N 1
ATOM 665 C CA . ALA A 1 87 ? 6.991 1.714 -11.138 1.00 94.75 87 ALA A CA 1
ATOM 666 C C . ALA A 1 87 ? 8.337 2.019 -10.464 1.00 94.75 87 ALA A C 1
ATOM 668 O O . ALA A 1 87 ? 8.976 3.026 -10.792 1.00 94.75 87 ALA A O 1
ATOM 669 N N . CYS A 1 88 ? 8.764 1.150 -9.552 1.00 93.81 88 CYS A N 1
ATOM 670 C CA . CYS A 1 88 ? 10.075 1.257 -8.911 1.00 93.81 88 CYS A CA 1
ATOM 671 C C . CYS A 1 88 ? 11.201 1.239 -9.944 1.00 93.81 88 CYS A C 1
ATOM 673 O O . CYS A 1 88 ? 11.065 0.605 -11.000 1.00 93.81 88 CYS A O 1
ATOM 675 N N . ALA A 1 89 ? 12.282 1.981 -9.691 1.00 91.38 89 ALA A N 1
ATOM 676 C CA . ALA A 1 89 ? 13.373 2.102 -10.654 1.00 91.38 89 ALA A CA 1
ATOM 677 C C . ALA A 1 89 ? 14.142 0.781 -10.762 1.00 91.38 89 ALA A C 1
ATOM 679 O O . ALA A 1 89 ? 14.356 0.287 -11.878 1.00 91.38 89 ALA A O 1
ATOM 680 N N . ASN A 1 90 ? 14.461 0.179 -9.618 1.00 92.00 90 ASN A N 1
ATOM 681 C CA . ASN A 1 90 ? 14.999 -1.165 -9.494 1.00 92.00 90 ASN A CA 1
ATOM 682 C C . ASN A 1 90 ? 13.885 -2.218 -9.567 1.00 92.00 90 ASN A C 1
ATOM 684 O O . ASN A 1 90 ? 12.737 -1.991 -9.196 1.00 92.00 90 ASN A O 1
ATOM 688 N N . TYR A 1 91 ? 14.219 -3.378 -10.126 1.00 92.06 91 TYR A N 1
ATOM 689 C CA . TYR A 1 91 ? 13.362 -4.552 -10.127 1.00 92.06 91 TYR A CA 1
ATOM 690 C C . TYR A 1 91 ? 13.813 -5.499 -9.022 1.00 92.06 91 TYR A C 1
ATOM 692 O O . TYR A 1 91 ? 14.937 -5.996 -9.056 1.00 92.06 91 TYR A O 1
ATOM 700 N N . GLU A 1 92 ? 12.899 -5.765 -8.100 1.00 91.94 92 GLU A N 1
ATOM 701 C CA . GLU A 1 92 ? 12.922 -6.884 -7.164 1.00 91.94 92 GLU A CA 1
ATOM 702 C C . GLU A 1 92 ? 11.555 -7.571 -7.274 1.00 91.94 92 GLU A C 1
ATOM 704 O O . GLU A 1 92 ? 10.543 -6.893 -7.466 1.00 91.94 92 GLU A O 1
ATOM 709 N N . GLU A 1 93 ? 11.516 -8.903 -7.223 1.00 89.25 93 GLU A N 1
ATOM 710 C CA . GLU A 1 93 ? 10.270 -9.658 -7.438 1.00 89.25 93 GLU A CA 1
ATOM 711 C C . GLU A 1 93 ? 9.227 -9.374 -6.347 1.00 89.25 93 GLU A C 1
ATOM 713 O O . GLU A 1 93 ? 8.060 -9.159 -6.666 1.00 89.25 93 GLU A O 1
ATOM 718 N N . ASP A 1 94 ? 9.682 -9.259 -5.098 1.00 91.56 94 ASP A N 1
ATOM 719 C CA . ASP A 1 94 ? 8.863 -8.969 -3.916 1.00 91.56 94 ASP A CA 1
ATOM 720 C C . ASP A 1 94 ? 9.146 -7.560 -3.365 1.00 91.56 94 ASP A C 1
ATOM 722 O O . ASP A 1 94 ? 9.283 -7.351 -2.154 1.00 91.56 94 ASP A O 1
ATOM 726 N N . ASP A 1 95 ? 9.318 -6.581 -4.261 1.00 93.50 95 ASP A N 1
ATOM 727 C CA . ASP A 1 95 ? 9.538 -5.194 -3.849 1.00 93.50 95 ASP A CA 1
ATOM 728 C C . ASP A 1 95 ? 8.333 -4.636 -3.076 1.00 93.50 95 ASP A C 1
ATOM 730 O O . ASP A 1 95 ? 7.192 -5.077 -3.222 1.00 93.50 95 ASP A O 1
ATOM 734 N N . GLN A 1 96 ? 8.593 -3.634 -2.243 1.00 94.75 96 GLN A N 1
ATOM 735 C CA . GLN A 1 96 ? 7.589 -3.027 -1.378 1.00 94.75 96 GLN A CA 1
ATOM 736 C C . GLN A 1 96 ? 7.623 -1.515 -1.521 1.00 94.75 96 GLN A C 1
ATOM 738 O O . GLN A 1 96 ? 8.691 -0.906 -1.619 1.00 94.75 96 GLN A O 1
ATOM 743 N N . CYS A 1 97 ? 6.457 -0.891 -1.436 1.00 95.50 97 CYS A N 1
ATOM 744 C CA . CYS A 1 97 ? 6.389 0.540 -1.212 1.00 95.50 97 CYS A CA 1
ATOM 745 C C . CYS A 1 97 ? 6.694 0.836 0.258 1.00 95.50 97 CYS A C 1
ATOM 747 O O . CYS A 1 97 ? 6.340 0.052 1.141 1.00 95.50 97 CYS A O 1
ATOM 749 N N . TYR A 1 98 ? 7.303 1.987 0.531 1.00 93.94 98 TYR A N 1
ATOM 750 C CA . TYR A 1 98 ? 7.465 2.496 1.888 1.00 93.94 98 TYR A CA 1
ATOM 751 C C . TYR A 1 98 ? 6.858 3.890 2.051 1.00 93.94 98 TYR A C 1
ATOM 753 O O . TYR A 1 98 ? 6.647 4.635 1.084 1.00 93.94 98 TYR A O 1
ATOM 761 N N . THR A 1 99 ? 6.579 4.233 3.304 1.00 93.50 99 THR A N 1
ATOM 762 C CA . THR A 1 99 ? 6.300 5.585 3.790 1.00 93.50 99 THR A CA 1
ATOM 763 C C . THR A 1 99 ? 7.051 5.805 5.096 1.00 93.50 99 THR A C 1
ATOM 765 O O . THR A 1 99 ? 7.012 4.953 5.980 1.00 93.50 99 THR A O 1
ATOM 768 N N . ILE A 1 100 ? 7.696 6.958 5.231 1.00 91.44 100 ILE A N 1
ATOM 769 C CA . ILE A 1 100 ? 8.191 7.485 6.504 1.00 91.44 100 ILE A CA 1
ATOM 770 C C . ILE A 1 100 ? 7.739 8.932 6.628 1.00 91.44 100 ILE A C 1
ATOM 772 O O . ILE A 1 100 ? 7.781 9.684 5.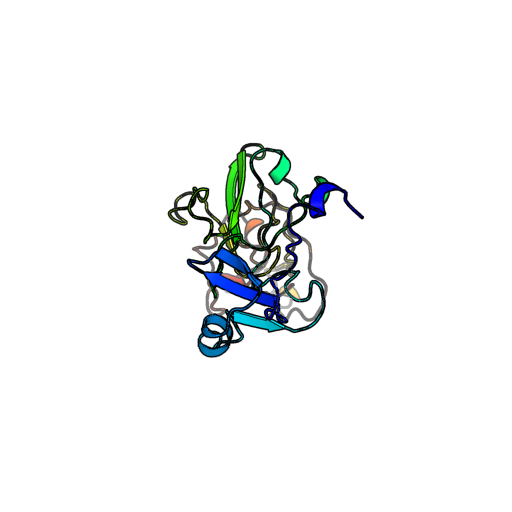654 1.00 91.44 100 ILE A O 1
ATOM 776 N N . ALA A 1 101 ? 7.302 9.328 7.813 1.00 90.75 101 ALA A N 1
ATOM 777 C CA . ALA A 1 101 ? 6.972 10.707 8.096 1.00 90.75 101 ALA A CA 1
ATOM 778 C C . ALA A 1 101 ? 7.251 11.047 9.560 1.00 90.75 101 ALA A C 1
ATOM 780 O O . ALA A 1 101 ? 6.917 10.285 10.464 1.00 90.75 101 ALA A O 1
ATOM 781 N N . LYS A 1 102 ? 7.819 12.232 9.785 1.00 88.81 102 LYS A N 1
ATOM 782 C CA . LYS A 1 102 ? 7.997 12.816 11.126 1.00 88.81 102 LYS A CA 1
ATOM 783 C C . LYS A 1 102 ? 6.909 13.838 11.451 1.00 88.81 102 LYS A C 1
ATOM 785 O O . LYS A 1 102 ? 6.665 14.142 12.616 1.00 88.81 102 LYS A O 1
ATOM 790 N N . SER A 1 103 ? 6.276 14.393 10.421 1.00 91.81 103 SER A N 1
ATOM 791 C CA . SER A 1 103 ? 5.191 15.365 10.516 1.00 91.81 103 SER A CA 1
ATOM 792 C C . SER A 1 103 ? 4.413 15.409 9.198 1.00 91.81 103 SER A C 1
ATOM 794 O O . SER A 1 103 ? 4.771 14.752 8.222 1.00 91.81 103 SER A O 1
ATOM 796 N N . GLU A 1 104 ? 3.378 16.246 9.132 1.00 90.25 104 GLU A N 1
ATOM 797 C CA . GLU A 1 104 ? 2.641 16.501 7.889 1.00 90.25 104 GLU A CA 1
ATOM 798 C C . GLU A 1 104 ? 3.484 17.184 6.797 1.00 90.25 104 GLU A C 1
ATOM 800 O O . GLU A 1 104 ? 3.140 17.132 5.618 1.00 90.25 104 GLU A O 1
ATOM 805 N N . THR A 1 105 ? 4.588 17.833 7.172 1.00 91.81 105 THR A N 1
ATOM 806 C CA . THR A 1 105 ? 5.473 18.560 6.249 1.00 91.81 105 THR A CA 1
ATOM 807 C C . THR A 1 105 ? 6.768 17.814 5.935 1.00 91.81 105 THR A C 1
ATOM 809 O O . THR A 1 105 ? 7.444 18.166 4.968 1.00 91.81 105 THR A O 1
ATOM 812 N N . ASP A 1 106 ? 7.092 16.777 6.709 1.00 91.69 106 ASP A N 1
ATOM 813 C CA . ASP A 1 106 ? 8.263 15.919 6.541 1.00 91.69 106 ASP A CA 1
ATOM 814 C C . ASP A 1 106 ? 7.807 14.474 6.319 1.00 91.69 106 ASP A C 1
ATOM 816 O O . ASP A 1 106 ? 7.657 13.693 7.263 1.00 91.69 106 ASP A O 1
ATOM 820 N N . MET A 1 107 ? 7.530 14.160 5.052 1.00 92.06 107 MET A N 1
ATOM 821 C CA . MET A 1 107 ? 7.038 12.865 4.603 1.00 92.06 107 MET A CA 1
ATOM 822 C C . MET A 1 107 ? 7.777 12.421 3.343 1.00 92.06 107 MET A C 1
ATOM 824 O O . MET A 1 107 ? 7.979 13.205 2.417 1.00 92.06 107 MET A O 1
ATOM 828 N N . ILE A 1 108 ? 8.171 11.154 3.296 1.00 92.88 108 ILE A N 1
ATOM 829 C CA . ILE A 1 108 ? 8.878 10.543 2.174 1.00 92.88 108 ILE A CA 1
ATOM 830 C C . ILE A 1 108 ? 8.175 9.239 1.821 1.00 92.88 108 ILE A C 1
ATOM 832 O O . ILE A 1 108 ? 7.860 8.421 2.688 1.00 92.88 108 ILE A O 1
ATOM 836 N N . ARG A 1 109 ? 7.950 9.042 0.524 1.00 94.19 109 ARG A N 1
ATOM 837 C CA . ARG A 1 109 ? 7.364 7.827 -0.041 1.00 94.19 10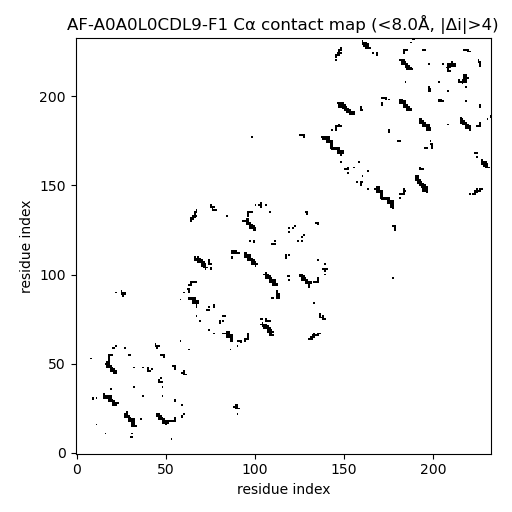9 ARG A CA 1
ATOM 838 C C . ARG A 1 109 ? 8.273 7.314 -1.147 1.00 94.19 109 ARG A C 1
ATOM 840 O O . ARG A 1 109 ? 8.817 8.118 -1.906 1.00 94.19 109 ARG A O 1
ATOM 847 N N . GLY A 1 110 ? 8.416 6.002 -1.265 1.00 94.00 110 GLY A N 1
ATOM 848 C CA . GLY A 1 110 ? 9.249 5.419 -2.309 1.00 94.00 110 GLY A CA 1
ATOM 849 C C . GLY A 1 110 ? 9.171 3.903 -2.373 1.00 94.00 110 GLY A C 1
ATOM 850 O O . GLY A 1 110 ? 8.281 3.288 -1.786 1.00 94.00 110 GLY A O 1
ATOM 851 N N . CYS A 1 111 ? 10.121 3.320 -3.094 1.00 93.94 111 CYS A N 1
ATOM 852 C CA . CYS A 1 111 ? 10.292 1.880 -3.228 1.00 93.94 111 CYS A CA 1
ATOM 853 C C . CYS A 1 111 ? 11.438 1.389 -2.351 1.00 93.94 111 CYS A C 1
ATOM 855 O O . CYS A 1 111 ? 12.492 2.024 -2.277 1.00 93.94 111 CYS A O 1
ATOM 857 N N . LYS A 1 112 ? 11.258 0.240 -1.703 1.00 92.12 112 LYS A N 1
ATOM 858 C CA . LYS A 1 112 ? 12.254 -0.350 -0.804 1.00 92.12 112 LYS A CA 1
ATOM 859 C C . LYS A 1 112 ? 13.551 -0.691 -1.545 1.00 92.12 112 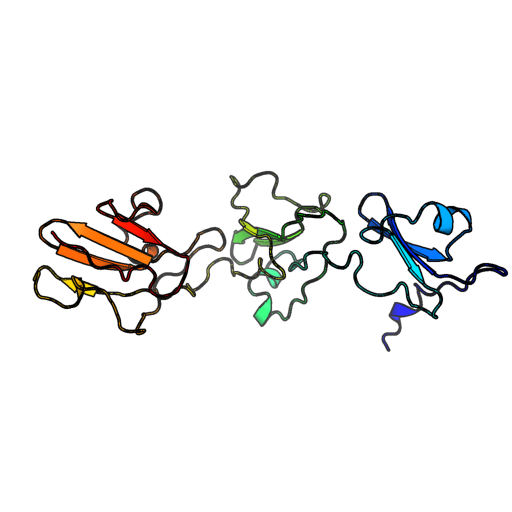LYS A C 1
ATOM 861 O O . LYS A 1 112 ? 14.635 -0.527 -0.978 1.00 92.12 112 LYS A O 1
ATOM 866 N N . SER A 1 113 ? 13.448 -1.136 -2.798 1.00 90.81 113 SER A N 1
ATOM 867 C CA . SER A 1 113 ? 14.587 -1.500 -3.648 1.00 90.81 113 SER A CA 1
ATOM 868 C C . SER A 1 113 ? 15.420 -0.313 -4.159 1.00 90.81 113 SER A C 1
ATOM 870 O O . SER A 1 113 ? 16.589 -0.502 -4.511 1.00 90.81 113 SER A O 1
ATOM 872 N N . ASP A 1 114 ? 14.893 0.916 -4.149 1.00 89.25 114 ASP A N 1
ATOM 873 C CA . ASP A 1 114 ? 15.550 2.123 -4.681 1.00 89.25 114 ASP A CA 1
ATOM 874 C C . ASP A 1 114 ? 16.527 2.738 -3.644 1.00 89.25 114 ASP A C 1
ATOM 876 O O . ASP A 1 114 ? 16.437 3.896 -3.234 1.00 89.25 114 ASP A O 1
ATOM 880 N N . ARG A 1 115 ? 17.484 1.905 -3.195 1.00 63.59 115 ARG A N 1
ATOM 881 C CA . ARG A 1 115 ? 18.355 2.063 -2.007 1.00 63.59 115 ARG A CA 1
ATOM 882 C C . ARG A 1 115 ? 19.160 3.359 -1.889 1.00 63.59 115 ARG A C 1
ATOM 884 O O . ARG A 1 115 ? 19.556 3.698 -0.781 1.00 63.59 115 ARG A O 1
ATOM 891 N N . THR A 1 116 ? 19.419 4.090 -2.969 1.00 60.81 116 THR A N 1
ATOM 892 C CA . THR A 1 116 ? 20.129 5.381 -2.886 1.00 60.81 116 THR A CA 1
ATOM 893 C C . THR A 1 116 ? 19.293 6.481 -2.221 1.00 60.81 116 THR A C 1
ATOM 895 O O . THR A 1 116 ? 19.852 7.512 -1.860 1.00 60.81 116 THR A O 1
ATOM 898 N N . ALA A 1 117 ? 17.988 6.257 -2.018 1.00 56.28 117 ALA A N 1
ATOM 899 C CA . ALA A 1 117 ? 17.054 7.230 -1.452 1.00 56.28 117 ALA A CA 1
ATOM 900 C C . ALA A 1 117 ? 16.153 6.679 -0.329 1.00 56.28 117 ALA A C 1
ATOM 902 O O . ALA A 1 117 ? 15.233 7.382 0.082 1.00 56.28 117 ALA A O 1
ATOM 903 N N . ASN A 1 118 ? 16.376 5.454 0.166 1.00 66.62 118 ASN A N 1
ATOM 904 C CA . ASN A 1 118 ? 15.518 4.858 1.191 1.00 66.62 118 ASN A CA 1
ATOM 905 C C . ASN A 1 118 ? 16.059 5.143 2.613 1.00 66.62 118 ASN A C 1
ATOM 907 O O . ASN A 1 118 ? 16.981 4.449 3.043 1.00 66.62 118 ASN A O 1
ATOM 911 N N . PRO A 1 119 ? 15.507 6.124 3.359 1.00 72.75 119 PRO A N 1
ATOM 912 C CA . PRO A 1 119 ? 15.881 6.376 4.754 1.00 72.75 119 PRO A CA 1
ATOM 913 C C . PRO A 1 119 ? 15.373 5.286 5.710 1.00 72.75 119 PRO A C 1
ATOM 915 O O . PRO A 1 119 ? 15.738 5.290 6.877 1.00 72.75 119 PRO A O 1
ATOM 918 N N . CYS A 1 120 ? 14.524 4.368 5.242 1.00 74.75 120 CYS A N 1
ATOM 919 C CA . CYS A 1 120 ? 14.002 3.278 6.045 1.00 74.75 120 CYS A CA 1
ATOM 920 C C . CYS A 1 120 ? 14.971 2.098 6.046 1.00 74.75 120 CYS A C 1
ATOM 922 O O . CYS A 1 120 ? 14.870 1.203 5.198 1.00 74.75 120 CYS A O 1
ATOM 924 N N . SER A 1 121 ? 15.899 2.101 7.005 1.00 63.81 121 SER A N 1
ATOM 925 C CA . SER A 1 121 ? 16.736 0.939 7.316 1.00 63.81 121 SER A CA 1
ATOM 926 C C . SER A 1 121 ? 15.982 -0.118 8.124 1.00 63.81 121 SER A C 1
ATOM 928 O O . SER A 1 121 ? 16.167 -1.293 7.837 1.00 63.81 121 SER A O 1
ATOM 930 N N . ASP A 1 122 ? 15.092 0.285 9.045 1.00 57.16 122 ASP A N 1
ATOM 931 C CA . ASP A 1 122 ? 14.301 -0.609 9.905 1.00 57.16 122 ASP A CA 1
ATOM 932 C C . ASP A 1 122 ? 12.927 -0.010 10.281 1.00 57.16 122 ASP A C 1
ATOM 934 O O . ASP A 1 122 ? 12.747 1.207 10.344 1.00 57.16 122 ASP A O 1
ATOM 938 N N . ALA A 1 123 ? 11.944 -0.866 10.596 1.00 55.16 123 ALA A N 1
ATOM 939 C CA . ALA A 1 123 ? 10.590 -0.460 11.015 1.00 55.16 123 ALA A CA 1
ATOM 940 C C . ALA A 1 123 ? 10.557 0.339 12.340 1.00 55.16 123 ALA A C 1
ATOM 942 O O . ALA A 1 123 ? 9.599 1.067 12.600 1.00 55.16 123 ALA A O 1
ATOM 943 N N . ALA A 1 124 ? 11.614 0.241 13.155 1.00 55.47 124 ALA A N 1
ATOM 944 C CA . ALA A 1 124 ? 11.738 0.915 14.449 1.00 55.47 124 ALA A CA 1
ATOM 945 C C . ALA A 1 124 ? 11.757 2.456 14.352 1.00 55.47 124 ALA A C 1
ATOM 947 O O . ALA A 1 124 ? 11.472 3.129 15.339 1.00 55.47 124 ALA A O 1
ATOM 948 N N . GLU A 1 125 ? 12.030 3.020 13.170 1.00 62.84 125 GLU A N 1
ATOM 949 C CA . GLU A 1 125 ? 12.060 4.473 12.930 1.00 62.84 125 GLU A CA 1
ATOM 950 C C . GLU A 1 125 ? 10.743 5.032 12.354 1.00 62.84 125 GLU A C 1
ATOM 952 O O . GLU A 1 125 ? 10.695 6.149 11.840 1.00 62.84 125 GLU A O 1
ATOM 957 N N . GLY A 1 126 ? 9.648 4.267 12.440 1.00 78.81 126 GLY A N 1
ATOM 958 C CA . GLY A 1 126 ? 8.330 4.692 11.962 1.00 78.81 126 GLY A CA 1
ATOM 959 C C . GLY A 1 126 ? 8.069 4.371 10.491 1.00 78.81 126 GLY A C 1
ATOM 960 O O . GLY A 1 126 ? 7.106 4.865 9.916 1.00 78.81 126 GLY A O 1
ATOM 961 N N . CYS A 1 127 ? 8.881 3.536 9.854 1.00 88.00 127 CYS A N 1
ATOM 962 C CA . CYS A 1 127 ? 8.649 3.144 8.469 1.00 88.00 127 CYS A CA 1
ATOM 963 C C . CYS A 1 127 ? 7.471 2.177 8.330 1.00 88.00 127 CYS A C 1
ATOM 965 O O . CYS A 1 127 ? 7.434 1.126 8.968 1.00 88.00 127 CYS A O 1
ATOM 967 N N . ALA A 1 128 ? 6.533 2.515 7.447 1.00 91.75 128 ALA A N 1
ATOM 968 C CA . ALA A 1 128 ? 5.444 1.641 7.034 1.00 91.75 128 ALA A CA 1
ATOM 969 C C . ALA A 1 128 ? 5.758 1.058 5.655 1.00 91.75 128 ALA A C 1
ATOM 971 O O . ALA A 1 128 ? 6.069 1.808 4.727 1.00 91.75 128 ALA A O 1
ATOM 972 N N . TYR A 1 129 ? 5.654 -0.263 5.518 1.00 92.69 129 TYR A N 1
ATOM 973 C CA . TYR A 1 129 ? 5.820 -0.969 4.248 1.00 92.69 129 TYR A CA 1
ATOM 974 C C . TYR A 1 129 ? 4.514 -1.626 3.817 1.00 92.69 129 TYR A C 1
ATOM 976 O O . TYR A 1 129 ? 3.720 -2.054 4.653 1.00 92.69 129 TYR A O 1
ATOM 984 N N . CYS A 1 130 ? 4.313 -1.753 2.510 1.00 94.81 130 CYS A N 1
ATOM 985 C CA . CYS A 1 130 ? 3.172 -2.456 1.937 1.00 94.81 130 CYS A CA 1
ATOM 986 C C . CYS A 1 130 ? 3.528 -3.021 0.549 1.00 94.81 130 CYS A C 1
ATOM 988 O O . CYS A 1 130 ? 4.439 -2.523 -0.114 1.00 94.81 130 CYS A O 1
ATOM 990 N N . SER A 1 131 ? 2.840 -4.086 0.129 1.00 95.94 131 SER A N 1
ATOM 991 C CA . SER A 1 131 ? 3.271 -4.936 -0.999 1.00 95.94 131 SER A CA 1
ATOM 992 C C . SER A 1 131 ? 2.299 -4.952 -2.187 1.00 95.94 131 SER A C 1
ATOM 994 O O . SER A 1 131 ? 2.338 -5.871 -2.999 1.00 95.94 131 SER A O 1
ATOM 996 N N . THR A 1 132 ? 1.399 -3.971 -2.291 1.00 96.19 132 THR A N 1
ATOM 997 C CA . THR A 1 132 ? 0.469 -3.843 -3.427 1.00 96.19 132 THR A CA 1
ATOM 998 C C . THR A 1 132 ? 0.637 -2.499 -4.123 1.00 96.19 132 THR A C 1
ATOM 1000 O O . THR A 1 132 ? 1.117 -1.536 -3.528 1.00 96.19 132 THR A O 1
ATOM 1003 N N . ASP A 1 133 ? 0.203 -2.402 -5.376 1.00 97.06 133 ASP A N 1
ATOM 1004 C CA . ASP A 1 133 ? 0.276 -1.142 -6.114 1.00 97.06 133 ASP A CA 1
ATOM 1005 C C . ASP A 1 133 ? -0.439 -0.008 -5.370 1.00 97.06 133 ASP A C 1
ATOM 1007 O O . ASP A 1 133 ? -1.549 -0.172 -4.859 1.00 97.06 133 ASP A O 1
ATOM 1011 N N . ASN A 1 134 ? 0.199 1.161 -5.332 1.00 97.19 134 ASN A N 1
ATOM 1012 C CA . ASN A 1 134 ? -0.316 2.406 -4.759 1.00 97.19 134 ASN A CA 1
ATOM 1013 C C . ASN A 1 134 ? -0.678 2.313 -3.263 1.00 97.19 134 ASN A C 1
ATOM 1015 O O . ASN A 1 134 ? -1.380 3.174 -2.732 1.00 97.19 134 ASN A O 1
ATOM 1019 N N . CYS A 1 135 ? -0.210 1.284 -2.554 1.00 96.50 135 CYS A N 1
ATOM 1020 C CA . CYS A 1 135 ? -0.583 1.038 -1.161 1.00 96.50 135 CYS A CA 1
ATOM 1021 C C . CYS A 1 135 ? -0.065 2.112 -0.196 1.00 96.50 135 CYS A C 1
ATOM 1023 O O . CYS A 1 135 ? -0.672 2.369 0.840 1.00 96.50 135 CYS A O 1
ATOM 1025 N N . ASN A 1 136 ? 1.025 2.791 -0.549 1.00 96.00 136 ASN A N 1
ATOM 1026 C CA . ASN A 1 136 ? 1.642 3.820 0.272 1.00 96.00 136 ASN A CA 1
ATOM 1027 C C . ASN A 1 136 ? 0.970 5.189 0.073 1.00 96.00 136 ASN A C 1
ATOM 1029 O O . ASN A 1 136 ? 1.658 6.162 -0.215 1.00 96.00 136 ASN A O 1
ATOM 1033 N N . HIS A 1 137 ? -0.359 5.274 0.203 1.00 95.88 137 HIS A N 1
ATOM 1034 C CA . HIS A 1 137 ? -1.156 6.488 -0.065 1.00 95.88 137 HIS A CA 1
ATOM 1035 C C . HIS A 1 137 ? -1.662 7.214 1.190 1.00 95.88 137 HIS A C 1
ATOM 1037 O O . HIS A 1 137 ? -2.078 8.368 1.096 1.00 95.88 137 HIS A O 1
ATOM 1043 N N . LEU A 1 138 ? -1.626 6.569 2.361 1.00 95.44 138 LEU A N 1
ATOM 1044 C CA . LEU A 1 138 ? -2.154 7.135 3.608 1.00 95.44 138 LEU A CA 1
ATOM 1045 C C . LEU A 1 138 ? -1.468 8.455 3.966 1.00 95.44 138 LEU A C 1
ATOM 1047 O O . LEU A 1 138 ? -0.254 8.578 3.809 1.00 95.44 138 LEU A O 1
ATOM 1051 N N . LYS A 1 139 ? -2.236 9.437 4.443 1.00 95.62 139 LYS A N 1
ATOM 1052 C CA . LYS A 1 139 ? -1.724 10.705 4.991 1.00 95.62 139 LYS A CA 1
ATOM 1053 C C . LYS A 1 139 ? -0.994 10.466 6.312 1.00 95.62 139 LYS A C 1
ATOM 1055 O O . LYS A 1 139 ? -1.188 9.421 6.921 1.00 95.62 139 LYS A O 1
ATOM 1060 N N . TYR A 1 140 ? -0.223 11.451 6.786 1.00 94.38 140 TYR A N 1
ATOM 1061 C CA . TYR A 1 140 ? 0.455 11.362 8.088 1.00 94.38 140 TYR A CA 1
ATOM 1062 C C . TYR A 1 140 ? -0.500 10.956 9.219 1.00 94.38 140 TYR A C 1
ATOM 1064 O O . TYR A 1 140 ? -0.204 10.012 9.950 1.00 94.38 140 TYR A O 1
ATOM 1072 N N . LYS A 1 141 ? -1.655 11.626 9.293 1.00 95.06 141 LYS A N 1
ATOM 1073 C CA . LYS A 1 141 ? -2.842 11.183 10.022 1.00 95.06 141 LYS A CA 1
ATOM 1074 C C . LYS A 1 141 ? -3.977 10.959 9.041 1.00 95.06 141 LYS A C 1
ATOM 1076 O O . LYS A 1 141 ? -4.175 11.787 8.151 1.00 95.06 141 LYS A O 1
ATOM 1081 N N . TYR A 1 142 ? -4.701 9.860 9.183 1.00 94.75 142 TYR A N 1
ATOM 1082 C CA . TYR A 1 142 ? -5.804 9.522 8.297 1.00 94.75 142 TYR A CA 1
ATOM 1083 C C . TYR A 1 142 ? -7.046 9.114 9.086 1.00 94.75 142 TYR A C 1
ATOM 1085 O O . TYR A 1 142 ? -6.954 8.481 10.141 1.0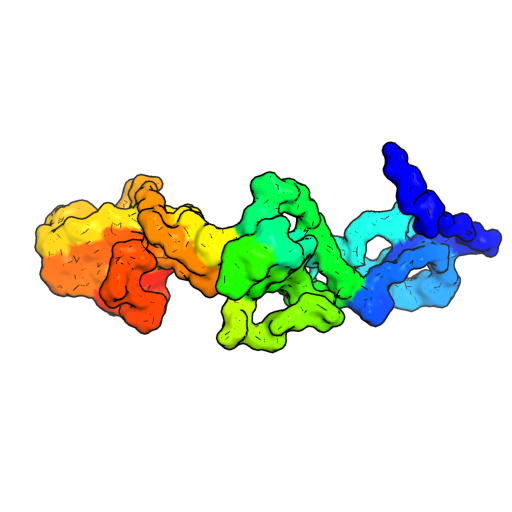0 94.75 142 TYR A O 1
ATOM 1093 N N . LYS A 1 143 ? -8.217 9.482 8.555 1.00 95.75 143 LYS A N 1
ATOM 1094 C CA . LYS A 1 143 ? -9.497 8.958 9.028 1.00 95.75 143 LYS A CA 1
ATOM 1095 C C . LYS A 1 143 ? -9.571 7.481 8.665 1.00 95.75 143 LYS A C 1
ATOM 1097 O O . LYS A 1 143 ? -9.324 7.130 7.511 1.00 95.75 143 LYS A O 1
ATOM 1102 N N . GLN A 1 144 ? -9.938 6.665 9.646 1.00 95.19 144 GLN A N 1
ATOM 1103 C CA . GLN A 1 144 ? -10.068 5.232 9.449 1.00 95.19 144 GLN A CA 1
ATOM 1104 C C . GLN A 1 144 ? -11.097 4.910 8.348 1.00 95.19 144 GLN A C 1
ATOM 1106 O O . GLN A 1 144 ? -12.132 5.576 8.249 1.00 95.19 144 GLN A O 1
ATOM 1111 N N . VAL A 1 145 ? -10.800 3.909 7.522 1.00 95.00 145 VAL A N 1
ATOM 1112 C CA . VAL A 1 145 ? -11.668 3.364 6.471 1.00 95.00 145 VAL A CA 1
ATOM 1113 C C . VAL A 1 145 ? -12.379 2.087 6.914 1.00 95.00 145 VAL A C 1
ATOM 1115 O O . VAL A 1 145 ? -13.463 1.801 6.407 1.00 95.00 145 VAL A O 1
ATOM 1118 N N . LEU A 1 146 ? -11.802 1.335 7.858 1.00 96.31 146 LEU A N 1
ATOM 1119 C CA . LEU A 1 146 ? -12.468 0.202 8.494 1.00 96.31 146 LEU A CA 1
ATOM 1120 C C . LEU A 1 146 ? -13.698 0.681 9.276 1.00 96.31 146 LEU A C 1
ATOM 1122 O O . LEU A 1 146 ? -13.614 1.587 10.104 1.00 96.31 146 LEU A O 1
ATOM 1126 N N . MET A 1 147 ? -14.834 0.034 9.033 1.00 96.44 147 MET A N 1
ATOM 1127 C CA . MET A 1 147 ? -16.086 0.284 9.747 1.00 96.44 147 MET A CA 1
ATOM 1128 C C . MET A 1 147 ? -16.401 -0.892 10.668 1.00 96.44 147 MET A C 1
ATOM 1130 O O . MET A 1 147 ? -16.220 -2.049 10.285 1.00 96.44 147 MET A O 1
ATOM 1134 N N . CYS A 1 148 ? -16.921 -0.620 11.863 1.00 97.06 148 CYS A N 1
ATOM 1135 C CA . CYS A 1 148 ? -17.121 -1.645 12.891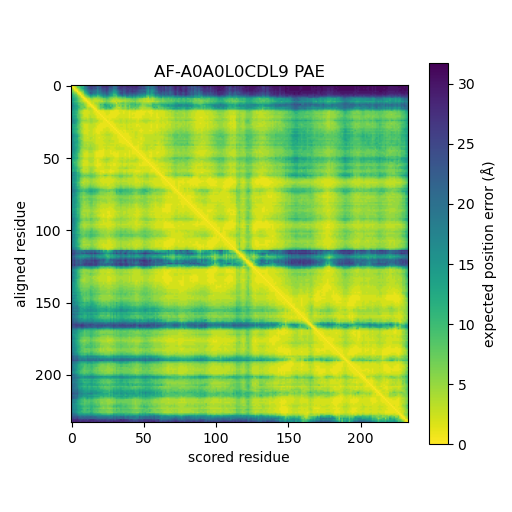 1.00 97.06 148 CYS A CA 1
ATOM 1136 C C . CYS A 1 148 ? -18.561 -1.675 13.396 1.00 97.06 148 CYS A C 1
ATOM 1138 O O . CYS A 1 148 ? -19.258 -0.660 13.376 1.00 97.06 148 CYS A O 1
ATOM 1140 N N . HIS A 1 149 ? -18.997 -2.821 13.923 1.00 95.88 149 HIS A N 1
ATOM 1141 C CA . HIS A 1 149 ? -20.170 -2.826 14.791 1.00 95.88 149 HIS A CA 1
ATOM 1142 C C . HIS A 1 149 ? -19.848 -2.078 16.078 1.00 95.88 149 HIS A C 1
ATOM 1144 O O . HIS A 1 149 ? -18.807 -2.335 16.689 1.00 95.88 149 HIS A O 1
ATOM 1150 N N . GLN A 1 150 ? -20.741 -1.180 16.489 1.00 95.19 150 GLN A N 1
ATOM 1151 C CA . GLN A 1 150 ? -20.588 -0.377 17.697 1.00 95.19 150 GLN A CA 1
ATOM 1152 C C . GLN A 1 150 ? -21.824 -0.549 18.582 1.00 95.19 150 GLN A C 1
ATOM 1154 O O . GLN A 1 150 ? -22.918 -0.124 18.227 1.00 95.19 150 GLN A O 1
ATOM 1159 N N . CYS A 1 151 ? -21.663 -1.204 19.730 1.00 93.69 151 CYS A N 1
ATOM 1160 C CA . CYS A 1 151 ? -22.731 -1.377 20.716 1.00 93.69 151 CYS A CA 1
ATOM 1161 C C . CYS A 1 151 ? -22.142 -1.700 22.095 1.00 93.69 151 CYS A C 1
ATOM 1163 O O . CYS A 1 151 ? -20.987 -2.110 22.212 1.00 93.69 151 CYS A O 1
ATOM 1165 N N . SER A 1 152 ? -22.918 -1.480 23.153 1.00 94.12 152 SER A N 1
ATOM 1166 C CA . SER A 1 152 ? -22.544 -1.818 24.529 1.00 94.12 152 SER A CA 1
ATOM 1167 C C . SER A 1 152 ? -23.811 -2.173 25.297 1.00 94.12 152 SER A C 1
ATOM 1169 O O . SER A 1 152 ? -24.797 -1.444 25.195 1.00 94.12 152 SER A O 1
ATOM 1171 N N . SER A 1 153 ? -23.799 -3.292 26.018 1.00 93.88 153 SER A N 1
ATOM 1172 C CA . SER A 1 153 ? -24.937 -3.741 26.826 1.00 93.88 153 SER A CA 1
ATOM 1173 C C . SER A 1 153 ? -24.468 -4.579 28.010 1.00 93.88 153 SER A C 1
ATOM 1175 O O . SER A 1 153 ? -23.526 -5.364 27.885 1.00 93.88 153 SER A O 1
ATOM 1177 N N . ASP A 1 154 ? -25.142 -4.416 29.142 1.00 93.81 154 ASP A N 1
ATOM 1178 C CA . ASP A 1 154 ? -25.091 -5.291 30.318 1.00 93.81 154 ASP A CA 1
ATOM 1179 C C . ASP A 1 154 ? -26.317 -6.220 30.425 1.00 93.81 154 ASP A C 1
ATOM 1181 O O . ASP A 1 154 ? -26.308 -7.185 31.185 1.00 93.81 154 ASP A O 1
ATOM 1185 N N . ASP A 1 155 ? -27.350 -5.979 29.617 1.00 91.25 155 ASP A N 1
ATOM 1186 C CA . ASP A 1 155 ? -28.481 -6.883 29.430 1.00 91.25 155 ASP A CA 1
ATOM 1187 C C . ASP A 1 155 ? -28.106 -8.007 28.454 1.00 91.25 155 ASP A C 1
ATOM 1189 O O . ASP A 1 155 ? -27.869 -7.746 27.270 1.00 91.25 155 ASP A O 1
ATOM 1193 N N . GLN A 1 156 ? -28.060 -9.245 28.959 1.00 85.62 156 GLN A N 1
ATOM 1194 C CA . GLN A 1 156 ? -27.701 -10.453 28.206 1.00 85.62 156 GLN A CA 1
ATOM 1195 C C . GLN A 1 156 ? -28.707 -10.805 27.099 1.00 85.62 156 GLN A C 1
ATOM 1197 O O . GLN A 1 156 ? -28.358 -11.535 26.172 1.00 85.62 156 GLN A O 1
ATOM 1202 N N . GLU A 1 157 ? -29.937 -10.286 27.155 1.00 87.31 157 GLU A N 1
ATOM 1203 C CA . GLU A 1 157 ? -30.949 -10.508 26.114 1.00 87.31 157 GLU A CA 1
ATOM 1204 C C . GLU A 1 157 ? -30.847 -9.491 24.963 1.00 87.31 157 GLU A C 1
ATOM 1206 O O . GLU A 1 157 ? -31.472 -9.666 23.909 1.00 87.31 157 GLU A O 1
ATOM 1211 N N . ASN A 1 158 ? -30.031 -8.444 25.133 1.00 90.94 158 ASN A N 1
ATOM 1212 C CA . ASN A 1 158 ? -29.846 -7.387 24.149 1.00 90.94 158 ASN A CA 1
ATOM 1213 C C . ASN A 1 158 ? -29.204 -7.901 22.851 1.00 90.94 158 ASN A C 1
ATOM 1215 O O . ASN A 1 158 ? -28.293 -8.730 22.857 1.00 90.94 158 ASN A O 1
ATOM 1219 N N . GLU A 1 159 ? -29.608 -7.317 21.720 1.00 89.25 159 GLU A N 1
ATOM 1220 C CA . GLU A 1 159 ? -29.084 -7.654 20.390 1.00 89.25 159 GLU A CA 1
ATOM 1221 C C . GLU A 1 159 ? -27.556 -7.548 20.276 1.00 89.25 159 GLU A C 1
ATOM 1223 O O . GLU A 1 159 ? -26.968 -8.246 19.458 1.00 89.25 159 GLU A O 1
ATOM 1228 N N . CYS A 1 160 ? -26.882 -6.745 21.106 1.00 91.44 160 CYS A N 1
ATOM 1229 C CA . CYS A 1 160 ? -25.422 -6.639 21.102 1.00 91.44 160 CYS A CA 1
ATOM 1230 C C . CYS A 1 160 ? -24.715 -7.970 21.451 1.00 91.44 160 CYS A C 1
ATOM 1232 O O . CYS A 1 160 ? -23.627 -8.237 20.928 1.00 91.44 160 CYS A O 1
ATOM 1234 N N . PHE A 1 161 ? -25.331 -8.825 22.283 1.00 89.44 161 PHE A N 1
ATOM 1235 C CA . PHE A 1 161 ? -24.801 -10.151 22.648 1.00 89.44 161 PHE A CA 1
ATOM 1236 C C . PHE A 1 161 ? -24.923 -11.181 21.517 1.00 89.44 161 PHE A C 1
ATOM 1238 O O . PHE A 1 161 ? -24.098 -12.089 21.408 1.00 89.44 161 PHE A O 1
ATOM 1245 N N . LYS A 1 162 ? -25.915 -11.014 20.640 1.00 88.50 162 LYS A N 1
ATOM 1246 C CA . LYS A 1 162 ? -26.182 -11.925 19.524 1.00 88.50 162 LYS A CA 1
ATOM 1247 C C . LYS A 1 162 ? -25.182 -11.723 18.384 1.00 88.50 162 LYS A C 1
ATOM 1249 O O . LYS A 1 162 ? -24.420 -10.749 18.355 1.00 88.50 162 LYS A O 1
ATOM 1254 N N . THR A 1 163 ? -25.202 -12.637 17.412 1.00 86.62 163 THR A N 1
ATOM 1255 C CA . THR A 1 163 ? -24.498 -12.432 16.138 1.00 86.62 163 THR A CA 1
ATOM 1256 C C . THR A 1 163 ? -24.981 -11.129 15.502 1.00 86.62 163 THR A C 1
ATOM 1258 O O . THR A 1 163 ? -26.178 -10.941 15.273 1.00 86.62 163 THR A O 1
ATOM 1261 N N . GLN A 1 164 ? -24.051 -10.239 15.167 1.00 87.50 164 GLN A N 1
ATOM 1262 C CA . GLN A 1 164 ? -24.369 -9.007 14.457 1.00 87.50 164 GLN A CA 1
ATOM 1263 C C . GLN A 1 164 ? -24.582 -9.333 12.976 1.00 87.50 164 GLN A C 1
ATOM 1265 O O . GLN A 1 164 ? -23.639 -9.478 12.206 1.00 87.50 164 GLN A O 1
ATOM 1270 N N . THR A 1 165 ? -25.844 -9.513 12.588 1.00 77.81 165 THR A N 1
ATOM 1271 C CA . THR A 1 165 ? -26.231 -9.920 11.223 1.00 77.81 165 THR A CA 1
ATOM 1272 C C . THR A 1 165 ? -26.559 -8.745 10.305 1.00 77.81 165 THR A C 1
ATOM 1274 O O . THR A 1 165 ? -26.678 -8.918 9.091 1.00 77.81 165 THR A O 1
ATOM 1277 N N . SER A 1 166 ? -26.709 -7.539 10.858 1.00 71.38 166 SER A N 1
ATOM 1278 C CA . SER A 1 166 ? -26.898 -6.339 10.045 1.00 71.38 166 SER A CA 1
ATOM 1279 C C . SER A 1 166 ? -25.603 -6.002 9.299 1.00 71.38 166 SER A C 1
ATOM 1281 O O . SER A 1 166 ? -24.522 -6.128 9.855 1.00 71.38 166 SER A O 1
ATOM 1283 N N . GLN A 1 167 ? -25.685 -5.520 8.058 1.00 69.25 167 GLN A N 1
ATOM 1284 C CA . GLN A 1 167 ? -24.525 -4.918 7.373 1.00 69.25 167 GLN A CA 1
ATOM 1285 C C . GLN A 1 167 ? -24.294 -3.458 7.805 1.00 69.25 167 GLN A C 1
ATOM 1287 O O . GLN A 1 167 ? -23.627 -2.693 7.111 1.00 69.25 167 GLN A O 1
ATOM 1292 N N . VAL A 1 168 ? -24.911 -3.036 8.913 1.00 79.56 168 VAL A N 1
ATOM 1293 C CA . VAL A 1 168 ? -24.810 -1.669 9.410 1.00 79.56 168 VAL A CA 1
ATOM 1294 C C . VAL A 1 168 ? -23.594 -1.606 10.326 1.00 79.56 168 VAL A C 1
ATOM 1296 O O . VAL A 1 168 ? -23.612 -2.068 11.467 1.00 79.56 168 VAL A O 1
ATOM 1299 N N . PHE A 1 169 ? -22.518 -1.061 9.773 1.00 91.31 169 PHE A N 1
ATOM 1300 C CA . PHE A 1 169 ? -21.281 -0.746 10.473 1.00 91.31 169 PHE A CA 1
ATOM 1301 C C . PHE A 1 169 ? -21.156 0.774 10.548 1.00 91.31 169 PHE A C 1
ATOM 1303 O O . PHE A 1 169 ? -21.638 1.483 9.662 1.00 91.31 169 PHE A O 1
ATOM 1310 N N . GLU A 1 170 ? -20.504 1.276 11.585 1.00 95.12 170 GLU A N 1
ATOM 1311 C CA . GLU A 1 170 ? -20.305 2.709 11.777 1.00 95.12 170 GLU A CA 1
ATOM 1312 C C . GLU A 1 170 ? -18.838 3.089 11.572 1.00 95.12 170 GLU A C 1
ATOM 1314 O O . GLU A 1 170 ? -17.931 2.309 11.887 1.00 95.12 170 GLU A O 1
ATOM 1319 N N . ASP A 1 171 ? -18.625 4.310 11.075 1.00 96.56 171 ASP A N 1
ATOM 1320 C CA . ASP A 1 171 ? -17.308 4.935 10.974 1.00 96.56 171 ASP A CA 1
ATOM 1321 C C . ASP A 1 171 ? -16.637 5.025 12.352 1.00 96.56 171 ASP A C 1
ATOM 1323 O O . ASP A 1 171 ? -17.262 5.395 13.354 1.00 96.56 171 ASP A O 1
ATOM 1327 N N . CYS A 1 172 ? -15.331 4.781 12.384 1.00 97.19 172 CYS A N 1
ATOM 1328 C CA . CYS A 1 172 ? -14.516 5.099 13.548 1.00 97.19 172 CYS A CA 1
ATOM 1329 C C . CYS A 1 172 ? -14.241 6.608 13.636 1.00 97.19 172 CYS A C 1
ATOM 1331 O O . CYS A 1 172 ? -14.151 7.314 12.625 1.00 97.19 172 CYS A O 1
ATOM 1333 N N . LYS A 1 173 ? -14.117 7.114 14.863 1.00 96.50 173 LYS A N 1
ATOM 1334 C CA . LYS A 1 173 ? -14.053 8.552 15.162 1.00 96.50 173 LYS A CA 1
ATOM 1335 C C . LYS A 1 173 ? -12.631 9.094 15.137 1.00 96.50 173 LYS A C 1
ATOM 1337 O O . LYS A 1 173 ? -12.420 10.202 14.647 1.00 96.50 173 LYS A O 1
ATOM 1342 N N . ASN A 1 174 ? -11.676 8.345 15.680 1.00 95.81 174 ASN A N 1
ATOM 1343 C CA . ASN A 1 174 ? -10.303 8.810 15.818 1.00 95.81 174 ASN A CA 1
ATOM 1344 C C . ASN A 1 174 ? -9.516 8.636 14.515 1.00 95.81 174 ASN A C 1
ATOM 1346 O O . ASN A 1 174 ? -9.696 7.673 13.771 1.00 95.81 174 ASN A O 1
ATOM 1350 N N . GLU A 1 175 ? -8.613 9.574 14.249 1.00 96.31 175 GLU A N 1
ATOM 1351 C CA . GLU A 1 175 ? -7.614 9.427 13.193 1.00 96.31 175 GLU A CA 1
ATOM 1352 C C . GLU A 1 175 ? -6.426 8.609 13.695 1.00 96.31 175 GLU A C 1
ATOM 1354 O O . GLU A 1 175 ? -6.058 8.687 14.870 1.00 96.31 175 GLU A O 1
ATOM 1359 N N . LEU A 1 176 ? -5.794 7.875 12.784 1.00 95.56 176 LEU A N 1
ATOM 1360 C CA . LEU A 1 176 ? -4.593 7.094 13.061 1.00 95.56 176 LEU A CA 1
ATOM 1361 C C . LEU A 1 176 ? -3.390 7.669 12.335 1.00 95.56 176 LEU A C 1
ATOM 1363 O O . LEU A 1 176 ? -3.525 8.299 11.286 1.00 95.56 176 LEU A O 1
ATOM 1367 N N . PHE A 1 177 ? -2.199 7.410 12.864 1.00 94.62 177 PHE A N 1
ATOM 1368 C CA . PHE A 1 177 ? -0.970 7.641 12.117 1.00 94.62 177 PHE A CA 1
ATOM 1369 C C . PHE A 1 177 ? -0.809 6.604 11.004 1.00 94.62 177 PHE A C 1
ATOM 1371 O O . PHE A 1 177 ? -1.196 5.450 11.165 1.00 94.62 177 PHE A O 1
ATOM 1378 N N . TYR A 1 178 ? -0.191 6.997 9.889 1.00 93.50 178 TYR A N 1
ATOM 1379 C CA . TYR A 1 178 ? 0.005 6.162 8.689 1.00 93.50 178 TYR A CA 1
ATOM 1380 C C . TYR A 1 178 ? 0.631 4.775 8.930 1.00 93.50 178 TYR A C 1
ATOM 1382 O O . TYR A 1 178 ? 0.504 3.893 8.086 1.00 93.50 178 TYR A O 1
ATOM 1390 N N . ASN A 1 179 ? 1.357 4.595 10.035 1.00 91.75 179 ASN A N 1
ATOM 1391 C CA . ASN A 1 179 ? 2.020 3.348 10.410 1.00 91.75 179 ASN A CA 1
ATOM 1392 C C . ASN A 1 179 ? 1.210 2.499 11.405 1.00 91.75 179 ASN A C 1
ATOM 1394 O O . ASN A 1 179 ? 1.685 1.451 11.837 1.00 91.75 179 ASN A O 1
ATOM 1398 N N . GLN A 1 180 ? 0.010 2.938 11.782 1.00 92.44 180 GLN A N 1
ATOM 1399 C CA . GLN A 1 180 ? -0.900 2.197 12.644 1.00 92.44 180 GLN A CA 1
ATOM 1400 C C . GLN A 1 180 ? -1.944 1.465 11.801 1.00 92.44 180 GLN A C 1
ATOM 1402 O O . GLN A 1 180 ? -2.518 2.024 10.864 1.00 92.44 180 GLN A O 1
ATOM 1407 N N . SER A 1 181 ? -2.209 0.213 12.170 1.00 93.00 181 SER A N 1
ATOM 1408 C CA . SER A 1 181 ? -3.286 -0.581 11.582 1.00 93.00 181 SER A CA 1
ATOM 1409 C C . SER A 1 181 ? -4.604 -0.323 12.301 1.00 93.00 181 SER A C 1
ATOM 1411 O O . SER A 1 181 ? -4.644 -0.192 13.525 1.00 93.00 181 SER A O 1
ATOM 1413 N N . GLU A 1 182 ? -5.683 -0.291 11.535 1.00 95.88 182 GLU A N 1
ATOM 1414 C CA . GLU A 1 182 ? -7.059 -0.187 12.018 1.00 95.88 182 GLU A CA 1
ATOM 1415 C C . GLU A 1 182 ? -7.506 -1.513 12.631 1.00 95.88 182 GLU A C 1
ATOM 1417 O O . GLU A 1 182 ? -7.058 -2.570 12.187 1.00 95.88 182 GLU A O 1
ATOM 1422 N N . TYR A 1 183 ? -8.398 -1.462 13.622 1.00 97.50 183 TYR A N 1
ATOM 1423 C CA . TYR A 1 183 ? -8.994 -2.657 14.216 1.00 97.50 183 TYR A CA 1
ATOM 1424 C C . TYR A 1 183 ? -10.408 -2.375 14.719 1.00 97.50 183 TYR A C 1
ATOM 1426 O O . TYR A 1 183 ? -10.646 -1.387 15.419 1.00 97.50 183 TYR A O 1
ATOM 1434 N N . CYS A 1 184 ? -11.320 -3.301 14.445 1.00 97.44 184 CYS A N 1
ATOM 1435 C CA . CYS A 1 184 ? -12.518 -3.480 15.250 1.00 97.44 184 CYS A CA 1
ATOM 1436 C C . CYS A 1 184 ? -12.178 -4.318 16.484 1.00 97.44 184 CYS A C 1
ATOM 1438 O O . CYS A 1 184 ? -11.232 -5.106 16.456 1.00 97.44 184 CYS A O 1
ATOM 1440 N N . TYR A 1 185 ? -12.964 -4.182 17.549 1.00 96.75 185 TYR A N 1
ATOM 1441 C CA . TYR A 1 185 ? -12.858 -5.023 18.736 1.00 96.75 185 TYR A CA 1
ATOM 1442 C C . TYR A 1 185 ? -14.218 -5.564 19.188 1.00 96.75 185 TYR A C 1
ATOM 1444 O O . TYR A 1 185 ? -15.275 -4.986 18.903 1.00 96.75 185 TYR A O 1
ATOM 1452 N N . LEU A 1 186 ? -14.159 -6.666 19.931 1.00 94.44 186 LEU A N 1
ATOM 1453 C CA . LEU A 1 186 ? -15.216 -7.195 20.783 1.00 94.44 186 LEU A CA 1
ATOM 1454 C C . LEU A 1 186 ? -14.594 -7.425 22.161 1.00 94.44 186 LEU A C 1
ATOM 1456 O O . LEU A 1 186 ? -13.664 -8.213 22.295 1.00 94.44 186 LEU A O 1
ATOM 1460 N N . HIS A 1 187 ? -15.095 -6.726 23.173 1.00 94.31 187 HIS A N 1
ATOM 1461 C CA . HIS A 1 187 ? -14.702 -6.907 24.561 1.00 94.31 187 HIS A CA 1
ATOM 1462 C C . HIS A 1 187 ? -15.871 -7.497 25.353 1.00 94.31 187 HIS A C 1
ATOM 1464 O O . HIS A 1 187 ? -16.926 -6.871 25.441 1.00 94.31 187 HIS A O 1
ATOM 1470 N N . MET A 1 188 ? -15.698 -8.669 25.958 1.00 89.56 188 MET A N 1
ATOM 1471 C CA . MET A 1 188 ? -16.745 -9.327 26.740 1.00 89.56 188 MET A CA 1
ATOM 1472 C C . MET A 1 188 ? -16.230 -9.839 28.081 1.00 89.56 188 MET A C 1
ATOM 1474 O O . MET A 1 188 ? -15.225 -10.538 28.159 1.00 89.56 188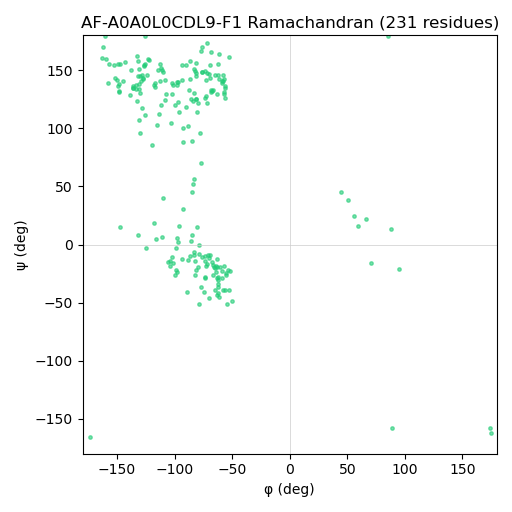 MET A O 1
ATOM 1478 N N . ASN A 1 189 ? -16.997 -9.561 29.131 1.00 85.75 189 ASN A N 1
ATOM 1479 C CA . ASN A 1 189 ? -16.947 -10.302 30.385 1.00 85.75 189 ASN A CA 1
ATOM 1480 C C . ASN A 1 189 ? -18.354 -10.817 30.745 1.00 85.75 189 ASN A C 1
ATOM 1482 O O . ASN A 1 189 ? -19.318 -10.544 30.036 1.00 85.75 189 ASN A O 1
ATOM 1486 N N . VAL A 1 190 ? -18.476 -11.525 31.872 1.00 79.12 190 VAL A N 1
ATOM 1487 C CA . VAL A 1 190 ? -19.736 -12.151 32.330 1.00 79.12 190 VAL A CA 1
ATOM 1488 C C . VAL A 1 190 ? -20.904 -11.154 32.455 1.00 79.12 190 VAL A C 1
ATOM 1490 O O . VAL A 1 190 ? -22.066 -11.541 32.356 1.00 79.12 190 VAL A O 1
ATOM 1493 N N . LEU A 1 191 ? -20.612 -9.871 32.683 1.00 84.00 191 LEU A N 1
ATOM 1494 C CA . LEU A 1 191 ? -21.613 -8.839 32.959 1.00 84.00 191 LEU A CA 1
ATOM 1495 C C . LEU A 1 191 ? -21.894 -7.921 31.771 1.00 84.00 191 LEU A C 1
ATOM 1497 O O . LEU A 1 191 ? -22.873 -7.188 31.811 1.00 84.00 191 LEU A O 1
ATOM 1501 N N . LYS A 1 192 ? -21.012 -7.867 30.768 1.00 92.06 192 LYS A N 1
ATOM 1502 C CA . LYS A 1 192 ? -21.056 -6.807 29.762 1.00 92.06 192 LYS A CA 1
ATOM 1503 C C . LYS A 1 192 ? -20.359 -7.203 28.472 1.00 92.06 192 LYS A C 1
ATOM 1505 O O . LYS A 1 192 ? -19.241 -7.723 28.497 1.00 92.06 192 LYS A O 1
ATOM 1510 N N . ILE A 1 193 ? -20.976 -6.829 27.357 1.00 92.56 193 ILE A N 1
ATOM 1511 C CA . ILE A 1 193 ? -20.360 -6.839 26.034 1.00 92.56 193 ILE A CA 1
ATOM 1512 C C . ILE A 1 193 ? -20.184 -5.413 25.514 1.00 92.56 193 ILE A C 1
ATOM 1514 O O . ILE A 1 193 ? -21.058 -4.561 25.680 1.00 92.56 193 ILE A O 1
ATOM 1518 N N . GLU A 1 194 ? -19.057 -5.158 24.857 1.00 94.69 194 GLU A N 1
ATOM 1519 C CA . GLU A 1 194 ? -18.805 -3.954 24.075 1.00 94.69 194 GLU A CA 1
ATOM 1520 C C . GLU A 1 194 ? -18.204 -4.317 22.717 1.00 94.69 194 GLU A C 1
ATOM 1522 O O . GLU A 1 194 ? -17.305 -5.149 22.617 1.00 94.69 194 GLU A O 1
ATOM 1527 N N . ARG A 1 195 ? -18.682 -3.663 21.663 1.00 94.94 195 ARG A N 1
ATOM 1528 C CA . ARG A 1 195 ? -18.140 -3.740 20.305 1.00 94.94 195 ARG A CA 1
ATOM 1529 C C . ARG A 1 195 ? -17.803 -2.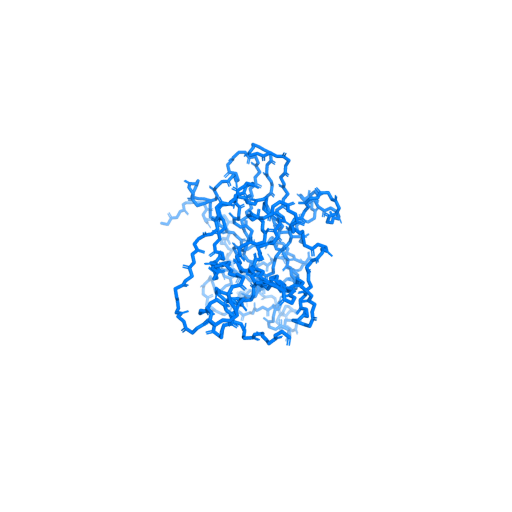332 19.841 1.00 94.94 195 ARG A C 1
ATOM 1531 O O . ARG A 1 195 ? -18.506 -1.378 20.185 1.00 94.94 195 ARG A O 1
ATOM 1538 N N . GLY A 1 196 ? -16.747 -2.182 19.055 1.00 96.06 196 GLY A N 1
ATOM 1539 C CA . GLY A 1 196 ? -16.466 -0.902 18.416 1.00 96.06 196 GLY A CA 1
ATOM 1540 C C . GLY A 1 196 ? -15.155 -0.867 17.659 1.00 96.06 196 GLY A C 1
ATOM 1541 O O . GLY A 1 196 ? -14.568 -1.902 17.357 1.00 96.06 196 GLY A O 1
ATOM 1542 N N . CYS A 1 197 ? -14.686 0.343 17.385 1.00 97.88 197 CYS A N 1
ATOM 1543 C CA . CYS A 1 197 ? -13.349 0.589 16.867 1.00 97.88 197 CYS A CA 1
ATOM 1544 C C . CYS A 1 197 ? -12.341 0.627 18.018 1.00 97.88 197 CYS A C 1
ATOM 1546 O O . CYS A 1 197 ? -12.559 1.322 19.013 1.00 97.88 197 CYS A O 1
ATOM 1548 N N . LEU A 1 198 ? -11.243 -0.120 17.899 1.00 97.56 198 LEU A N 1
ATOM 1549 C CA . LEU A 1 198 ? -10.270 -0.303 18.981 1.00 97.56 198 LEU A CA 1
ATOM 1550 C C . LEU A 1 198 ? -9.640 1.032 19.389 1.00 97.56 198 LEU A C 1
ATOM 1552 O O . LEU A 1 198 ? -9.601 1.370 20.567 1.00 97.56 198 LEU A O 1
ATOM 1556 N N . HIS A 1 199 ? -9.238 1.836 18.406 1.00 96.31 199 HIS A N 1
ATOM 1557 C CA . HIS A 1 199 ? -8.572 3.121 18.638 1.00 96.31 199 HIS A CA 1
ATOM 1558 C C . HIS A 1 199 ? -9.499 4.229 19.144 1.00 96.31 199 HIS A C 1
ATOM 1560 O O . HIS A 1 199 ? -9.020 5.273 19.584 1.00 96.31 199 HIS A O 1
ATOM 1566 N N . ASP A 1 200 ? -10.816 4.010 19.136 1.00 96.19 200 ASP A N 1
ATOM 1567 C CA . ASP A 1 200 ? -11.792 4.920 19.747 1.00 96.19 200 ASP A CA 1
ATOM 1568 C C . ASP A 1 200 ? -11.940 4.675 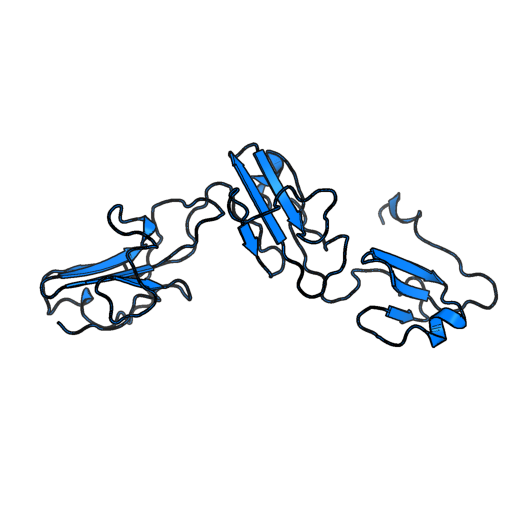21.259 1.00 96.19 200 ASP A C 1
ATOM 1570 O O . ASP A 1 200 ? -12.637 5.421 21.952 1.00 96.19 200 ASP A O 1
ATOM 1574 N N . ARG A 1 201 ? -11.293 3.629 21.793 1.00 94.38 201 ARG A N 1
ATOM 1575 C CA . ARG A 1 201 ? -11.357 3.235 23.202 1.00 94.38 201 ARG A CA 1
ATOM 1576 C C . ARG A 1 201 ? -9.991 3.373 23.874 1.00 94.38 201 ARG A C 1
ATOM 1578 O O . ARG A 1 201 ? -9.173 2.473 23.760 1.00 94.38 201 ARG A O 1
ATOM 1585 N N . PRO A 1 202 ? -9.764 4.433 24.676 1.00 88.19 202 PRO A N 1
ATOM 1586 C CA . PRO A 1 202 ? -8.451 4.717 25.267 1.00 88.19 202 PRO A CA 1
ATOM 1587 C C . PRO A 1 202 ? -7.853 3.615 26.155 1.00 88.19 202 PRO A C 1
ATOM 1589 O O . PRO A 1 202 ? -6.647 3.606 26.376 1.00 88.19 202 PRO A O 1
ATOM 1592 N N . LEU A 1 203 ? -8.681 2.721 26.709 1.00 89.25 203 LEU A N 1
ATOM 1593 C CA . LEU A 1 203 ? -8.234 1.624 27.577 1.00 89.25 203 LEU A CA 1
ATOM 1594 C C . LEU A 1 203 ? -7.873 0.346 26.803 1.00 89.25 203 LEU A C 1
ATOM 1596 O O . LEU A 1 203 ? -7.268 -0.559 27.376 1.00 89.25 203 LEU A O 1
ATOM 1600 N N . LEU A 1 204 ? -8.247 0.257 25.525 1.00 92.00 204 LEU A N 1
ATOM 1601 C CA . LEU A 1 204 ? -7.928 -0.873 24.662 1.00 92.00 204 LEU A CA 1
ATOM 1602 C C . LEU A 1 204 ? -6.759 -0.497 23.755 1.00 92.00 204 LEU A C 1
ATOM 1604 O O . LEU A 1 204 ? -6.679 0.609 23.227 1.00 92.00 204 LEU A O 1
ATOM 1608 N N . THR A 1 205 ? -5.827 -1.424 23.594 1.00 92.12 205 THR A N 1
ATOM 1609 C CA . THR A 1 205 ? -4.625 -1.265 22.785 1.00 92.12 205 THR A CA 1
ATOM 1610 C C . THR A 1 205 ? -4.451 -2.483 21.895 1.00 92.12 205 THR A C 1
ATOM 1612 O O . THR A 1 205 ? -5.011 -3.553 22.126 1.00 92.12 205 THR A O 1
ATOM 1615 N N . VAL A 1 206 ? -3.634 -2.332 20.856 1.00 91.50 206 VAL A N 1
ATOM 1616 C CA . VAL A 1 206 ? -3.286 -3.455 19.978 1.00 91.50 206 VAL A CA 1
ATOM 1617 C C . VAL A 1 206 ? -2.629 -4.591 20.776 1.00 91.50 206 VAL A C 1
ATOM 1619 O O . VAL A 1 206 ? -2.804 -5.749 20.415 1.00 91.50 206 VAL A O 1
ATOM 1622 N N . ASP A 1 207 ? -1.943 -4.286 21.878 1.00 91.81 207 ASP A N 1
ATOM 1623 C CA . ASP A 1 207 ? -1.242 -5.280 22.695 1.00 91.81 207 ASP A CA 1
ATOM 1624 C C . ASP A 1 207 ? -2.155 -6.022 23.682 1.00 91.81 207 ASP A C 1
ATOM 1626 O O . ASP A 1 207 ? -1.842 -7.147 24.064 1.00 91.81 207 ASP A O 1
ATOM 1630 N N . ASN A 1 208 ? -3.269 -5.415 24.110 1.00 93.94 208 ASN A N 1
ATOM 1631 C CA . ASN A 1 208 ? -4.184 -6.022 25.087 1.00 93.94 208 ASN A CA 1
ATOM 1632 C C . ASN A 1 208 ? -5.422 -6.692 24.463 1.00 93.94 208 ASN A C 1
ATOM 1634 O O . ASN A 1 208 ? -6.210 -7.304 25.185 1.00 93.94 208 ASN A O 1
ATOM 1638 N N . CYS A 1 209 ? -5.571 -6.609 23.140 1.00 95.12 209 CYS A N 1
ATOM 1639 C CA . CYS A 1 209 ? -6.597 -7.308 22.374 1.00 95.12 209 CYS A CA 1
ATOM 1640 C C . CYS A 1 209 ? -5.959 -8.297 21.392 1.00 95.12 209 CYS A C 1
ATOM 1642 O O . CYS A 1 209 ? -4.954 -7.998 20.741 1.00 95.12 209 CYS A O 1
ATOM 1644 N N . HIS A 1 210 ? -6.558 -9.479 21.276 1.00 94.69 210 HIS A N 1
ATOM 1645 C CA . HIS A 1 210 ? -5.989 -10.620 20.562 1.00 94.69 210 HIS A CA 1
ATOM 1646 C C . HIS A 1 210 ? -6.775 -10.947 19.295 1.00 94.69 210 HIS A C 1
ATOM 1648 O O . HIS A 1 210 ? -7.979 -10.733 19.235 1.00 94.69 210 HIS A O 1
ATOM 1654 N N . ASP A 1 211 ? -6.102 -11.522 18.301 1.00 92.06 211 ASP A N 1
ATOM 1655 C CA . ASP A 1 211 ? -6.755 -12.000 17.070 1.00 92.06 211 ASP A CA 1
ATOM 1656 C C . ASP A 1 211 ? -7.457 -13.358 17.274 1.00 92.06 211 ASP A C 1
ATOM 1658 O O . ASP A 1 211 ? -8.054 -13.907 16.351 1.00 92.06 211 ASP A O 1
ATOM 1662 N N . ASP A 1 212 ? -7.374 -13.910 18.488 1.00 88.69 212 ASP A N 1
ATOM 1663 C CA . ASP A 1 212 ? -8.101 -15.097 18.921 1.00 88.69 212 ASP A CA 1
ATOM 1664 C C . ASP A 1 212 ? -9.356 -14.667 19.685 1.00 88.69 212 ASP A C 1
ATOM 1666 O O . ASP A 1 212 ? -9.309 -13.954 20.690 1.00 88.69 212 ASP A O 1
ATOM 1670 N N . GLU A 1 213 ? -10.499 -15.121 19.193 1.00 82.69 213 GLU A N 1
ATOM 1671 C CA . GLU A 1 213 ? -11.806 -14.764 19.716 1.00 82.69 213 GLU A CA 1
ATOM 1672 C C . GLU A 1 213 ? -12.113 -15.342 21.103 1.00 82.69 213 GLU A C 1
ATOM 1674 O O . GLU A 1 213 ? -13.140 -15.000 21.691 1.00 82.69 213 GLU A O 1
ATOM 1679 N N . ASN A 1 214 ? -11.279 -16.244 21.620 1.00 84.50 214 ASN A N 1
ATOM 1680 C CA . ASN A 1 214 ? -11.432 -16.809 22.961 1.00 84.50 214 ASN A CA 1
ATOM 1681 C C . ASN A 1 214 ? -10.988 -15.846 24.072 1.00 84.50 214 ASN A C 1
ATOM 1683 O O . ASN A 1 214 ? -11.233 -16.105 25.250 1.00 84.50 214 ASN A O 1
ATOM 1687 N N . TYR A 1 215 ? -10.329 -14.743 23.717 1.00 88.88 215 TYR A N 1
ATOM 1688 C CA . TYR A 1 215 ? -9.895 -13.737 24.676 1.00 88.88 215 TYR A CA 1
ATOM 1689 C C . TYR A 1 215 ? -11.013 -12.751 25.016 1.00 88.88 215 TYR A C 1
ATOM 1691 O O . TYR A 1 215 ? -11.861 -12.422 24.191 1.00 88.88 215 TYR A O 1
ATOM 1699 N N . ILE A 1 216 ? -10.947 -12.215 26.241 1.00 91.38 216 ILE A N 1
ATOM 1700 C CA . ILE A 1 216 ? -11.854 -11.172 26.750 1.00 91.38 216 ILE A CA 1
ATOM 1701 C C . ILE A 1 216 ? -11.902 -9.974 25.803 1.00 91.38 216 ILE A C 1
ATOM 1703 O O . ILE A 1 216 ? -12.975 -9.418 25.600 1.00 91.38 216 ILE A O 1
ATOM 1707 N N . CYS A 1 217 ? -10.760 -9.589 25.224 1.00 95.25 217 CYS A N 1
ATOM 1708 C CA . CYS A 1 217 ? -10.711 -8.639 24.121 1.00 95.25 217 CYS A CA 1
ATOM 1709 C C . CYS A 1 217 ? -10.230 -9.327 22.843 1.00 95.25 217 CYS A C 1
ATOM 1711 O O . CYS A 1 217 ? -9.059 -9.695 22.726 1.00 95.25 217 CYS A O 1
ATOM 1713 N N . TYR A 1 218 ? -11.134 -9.435 21.880 1.00 95.12 218 TYR A N 1
ATOM 1714 C CA . TYR A 1 218 ? -10.863 -9.846 20.513 1.00 95.12 218 TYR A CA 1
ATOM 1715 C C . TYR A 1 218 ? -10.707 -8.616 19.615 1.00 95.12 218 TYR A C 1
ATOM 1717 O O . TYR A 1 218 ? -11.482 -7.666 19.747 1.00 95.12 218 TYR A O 1
ATOM 1725 N N . LYS A 1 219 ? -9.752 -8.633 18.680 1.00 96.56 219 LYS A N 1
ATOM 1726 C CA . LYS A 1 219 ? -9.593 -7.622 17.626 1.00 96.56 219 LYS A CA 1
ATOM 1727 C C . LYS A 1 219 ? -9.551 -8.266 16.242 1.00 96.56 219 LYS A C 1
ATOM 1729 O O . LYS A 1 219 ? -9.154 -9.415 16.083 1.00 96.56 219 LYS A O 1
ATOM 1734 N N . CYS A 1 220 ? -9.935 -7.501 15.228 1.00 96.44 220 CYS A N 1
ATOM 1735 C CA . CYS A 1 220 ? -9.912 -7.945 13.838 1.00 96.44 220 CYS A CA 1
ATOM 1736 C C . CYS A 1 220 ? -9.847 -6.758 12.874 1.00 96.44 220 CYS A C 1
ATOM 1738 O O . CYS A 1 220 ? -10.270 -5.651 13.209 1.00 96.44 220 CYS A O 1
ATOM 1740 N N . ASN A 1 221 ? -9.330 -6.987 11.666 1.00 96.56 221 ASN A N 1
ATOM 1741 C CA . ASN A 1 221 ? -9.225 -5.958 10.625 1.00 96.56 221 ASN A CA 1
ATOM 1742 C C . ASN A 1 221 ? -9.364 -6.499 9.190 1.00 96.56 221 ASN A C 1
ATOM 1744 O O . ASN A 1 221 ? -9.013 -5.818 8.231 1.00 96.56 221 ASN A O 1
ATOM 1748 N N . HIS A 1 222 ? -9.860 -7.728 9.025 1.00 94.00 222 HIS A N 1
ATOM 1749 C CA . HIS A 1 222 ? -9.920 -8.390 7.719 1.00 94.00 222 HIS A CA 1
ATOM 1750 C C . HIS A 1 222 ? -11.101 -7.931 6.844 1.00 94.00 222 HIS A C 1
ATOM 1752 O O . HIS A 1 222 ? -11.080 -8.151 5.635 1.00 94.00 222 HIS A O 1
ATOM 1758 N N . ALA A 1 223 ? -12.136 -7.326 7.436 1.00 94.62 223 ALA A N 1
ATOM 1759 C CA . ALA A 1 223 ? -13.301 -6.782 6.739 1.00 94.62 223 ALA A CA 1
ATOM 1760 C C . ALA A 1 223 ? -14.083 -5.815 7.643 1.00 94.62 223 ALA A C 1
ATOM 1762 O O . ALA A 1 223 ? -13.990 -5.895 8.870 1.00 94.62 223 ALA A O 1
ATOM 1763 N N . ASN A 1 224 ? -14.912 -4.959 7.039 1.00 95.44 224 ASN A N 1
ATOM 1764 C CA . ASN A 1 224 ? -15.891 -4.164 7.783 1.00 95.44 224 ASN A CA 1
ATOM 1765 C C . ASN A 1 224 ? -16.808 -5.081 8.604 1.00 95.44 224 ASN A C 1
ATOM 1767 O O . ASN A 1 224 ? -17.279 -6.101 8.101 1.00 95.44 224 ASN A O 1
ATOM 1771 N N . GLY A 1 225 ? -17.040 -4.722 9.868 1.00 94.50 225 GLY A N 1
ATOM 1772 C CA . GLY A 1 225 ? -17.881 -5.499 10.779 1.00 94.50 225 GLY A CA 1
ATOM 1773 C C . GLY A 1 225 ? -17.342 -6.878 11.145 1.00 94.50 225 GLY A C 1
ATOM 1774 O O . GLY A 1 225 ? -18.112 -7.737 11.567 1.00 94.50 225 GLY A O 1
ATOM 1775 N N . CYS A 1 226 ? -16.036 -7.118 11.012 1.00 94.50 226 CYS A N 1
ATOM 1776 C CA . CYS A 1 226 ? -15.423 -8.392 11.397 1.00 94.50 226 CYS A CA 1
ATOM 1777 C C . CYS A 1 226 ? -15.660 -8.771 12.874 1.00 94.50 226 CYS A C 1
ATOM 1779 O O . CYS A 1 226 ? -15.540 -9.932 13.252 1.00 94.50 226 CYS A O 1
ATOM 1781 N N . ASN A 1 227 ? -16.027 -7.806 13.722 1.00 94.56 227 ASN A N 1
ATOM 1782 C CA . ASN A 1 227 ? -16.369 -8.006 15.124 1.00 94.56 227 ASN A CA 1
ATOM 1783 C C . ASN A 1 227 ? -17.843 -8.416 15.308 1.00 94.56 227 ASN A C 1
ATOM 1785 O O . ASN A 1 227 ? -18.526 -7.857 16.164 1.00 94.56 227 ASN A O 1
ATOM 1789 N N . SER A 1 228 ? -18.350 -9.359 14.508 1.00 91.56 228 SER A N 1
ATOM 1790 C CA . SER A 1 228 ? -19.781 -9.713 14.432 1.00 91.56 228 SER A CA 1
ATOM 1791 C C . SER A 1 228 ? -20.181 -10.979 15.190 1.00 91.56 228 SER A C 1
ATOM 1793 O O . SER A 1 228 ? -21.365 -11.162 15.471 1.00 91.56 228 SER A O 1
ATOM 1795 N N . ASN A 1 229 ? -19.228 -11.825 15.582 1.00 83.88 229 ASN A N 1
ATOM 1796 C CA . ASN A 1 229 ? -19.534 -13.142 16.145 1.00 83.88 229 ASN A CA 1
ATOM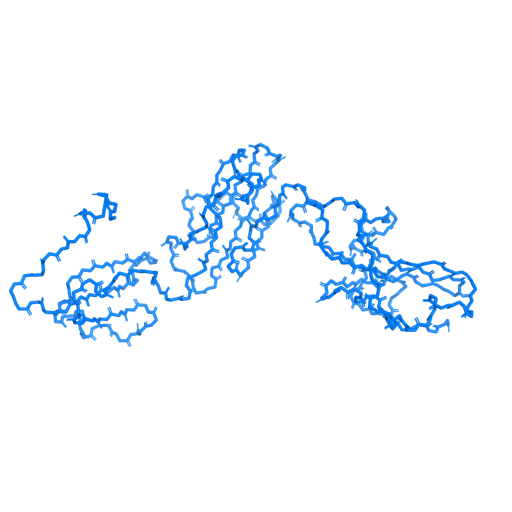 1797 C C . ASN A 1 229 ? -20.339 -13.080 17.448 1.00 83.88 229 ASN A C 1
ATOM 1799 O O . ASN A 1 229 ? -20.170 -12.163 18.259 1.00 83.88 229 ASN A O 1
ATOM 1803 N N . GLU A 1 230 ? -21.210 -14.068 17.641 1.00 75.31 230 GLU A N 1
ATOM 1804 C CA . GLU A 1 230 ? -21.943 -14.296 18.888 1.00 75.31 230 GLU A CA 1
ATOM 1805 C C . GLU A 1 230 ? -21.013 -14.791 19.989 1.00 75.31 230 GLU A C 1
ATOM 1807 O O . GLU A 1 230 ? -20.033 -15.500 19.742 1.00 75.31 230 GLU A O 1
ATOM 1812 N N . LYS A 1 231 ? -21.323 -14.395 21.220 1.00 67.75 231 LYS A N 1
ATOM 1813 C CA . LYS A 1 231 ? -20.581 -14.805 22.402 1.00 67.75 231 LYS A CA 1
ATOM 1814 C C . LYS A 1 231 ? -21.573 -15.117 23.516 1.00 67.75 231 LYS A C 1
ATOM 1816 O O . LYS A 1 231 ? -22.445 -14.303 23.810 1.00 67.75 231 LYS A O 1
ATOM 1821 N N . TYR A 1 232 ? -21.429 -16.297 24.108 1.00 57.22 232 TYR A N 1
ATOM 1822 C CA . TYR A 1 232 ? -22.187 -16.704 25.287 1.00 57.22 232 TYR A CA 1
ATOM 1823 C C . TYR A 1 232 ? -21.372 -16.380 26.550 1.00 57.22 232 TYR A C 1
ATOM 1825 O O . TYR A 1 232 ? -20.147 -16.537 26.505 1.00 57.22 232 TYR A O 1
ATOM 1833 N N . PRO A 1 233 ? -22.013 -15.915 27.637 1.00 53.00 233 PRO A N 1
ATOM 1834 C CA . PRO A 1 233 ? -21.364 -15.762 28.938 1.00 53.00 233 PRO A CA 1
ATOM 1835 C C . PRO A 1 233 ? -20.901 -17.098 29.538 1.00 53.00 233 PRO A C 1
ATOM 1837 O O . PRO A 1 233 ? -21.495 -18.152 29.208 1.00 53.00 233 PRO A O 1
#

InterPro domains:
  IPR008472 Domain of unknown function DUF753 [PF05444] (67-136)

pLDDT: mean 88.6, std 12.1, range [31.52, 97.88]

Radius of gyration: 25.12 Å; Cα contacts (8 Å, |Δi|>4): 483; chains: 1; bounding box: 55×36×74 Å

Mean predicted aligned error: 7.35 Å

Sequence (233 aa):
MNINDLKYYQICEEGMKKCIKKVDEKLVVRGCATETDIIKCTNANVCEICGRINCNSGIFPKKRIICYQCTGSNCLDVNANNIVSKACANYEEDDQCYTIAKSETDMIRGCKSDRTANPCSDAAEGCAYCSTDNCNHLKYKYKQVLMCHQCSSDDQENECFKTQTSQVFEDCKNELFYNQSEYCYLHMNVLKIERGCLHDRPLLTVDNCHDDENYICYKCNHANGCNSNEKYP

Foldseek 3Di:
DDPVVPVPDDDDDPPQQKKKWFQDPQAIDIDTADPVNVVVQPDLQGMDMGRDHPPNDDDPPPQFAWEQFDFFLCLQACVVSVGDTGGARGDDNQKKKKWDAPDNGGIGIHIPVNPVPDPPPDCVRVMDIDRHHHPQRHGQWDFDPAFADWDKDQDCVDPLQAQQPDPDTHGDDDIDGSRDDWKWKWADDPRMIGTGTQVSDPVHDPVQEDCDPVDNMHIDDPHHHPVGHHDDD

Secondary structure (DSSP, 8-state):
--GGGGGG--PPPTT---EEEEEETTEEEEEEPPHHHHHH---TTTEEEE-STTTT-S-SSTT--EE--EESGGGS-TTTTTPPPEE-SS--TT--EEEEESSSSSEEEEETT-TTS---S-GGGT-EEE-STT-TT--SEEE---EE--EEES-TTSTTTS---S---EE--SEEETTSPP-EEEEEETTEEEEEEGGG-TT--TTTSBSSTTSSEEEE-SSTT--------

Solvent-accessible surface area (backbone atoms only — not comparable to full-atom values): 13418 Å² total; per-residue (Å²): 134,68,85,80,62,70,84,75,73,77,85,58,60,95,90,40,72,29,30,23,29,31,58,52,98,40,30,71,48,72,51,63,38,48,76,67,48,64,70,67,52,74,50,72,72,48,22,49,75,39,70,55,89,78,60,55,61,78,81,66,46,86,74,55,52,30,20,36,66,45,65,30,53,69,40,29,42,33,72,86,61,66,60,76,60,41,61,49,75,39,62,54,88,86,48,32,24,29,35,39,61,88,42,64,56,43,23,39,30,30,38,62,68,43,62,95,72,48,87,67,85,51,61,91,80,52,37,31,74,38,79,52,65,55,57,54,54,69,23,53,64,33,75,54,83,64,26,15,33,72,46,71,43,64,57,80,86,40,70,73,43,40,56,57,81,67,91,73,50,43,79,45,83,49,66,40,48,60,70,58,82,74,38,23,21,34,38,49,56,84,62,36,42,37,30,23,40,33,81,68,34,93,90,51,45,80,88,74,31,34,83,48,77,90,42,51,30,18,37,42,65,91,48,70,33,61,50,23,74,59,63,81,117

Organism: Lucilia cuprina (NCBI:txid7375)